Protein AF-A0A8S3J1X6-F1 (afdb_monomer)

Secondary structure (DSSP, 8-state):
--GGG--SHHHHHHHHHHHHHHHTGGG--SHHHHHHHHHHHHHHHHHHH-----TTHHHHS---EES-SSTT--TTT---EE---HHHHHHHHHHHHHHHHHHHT--------HHHHHHHHHHHHHHTSTT--------TTS-HHHHHHHHHHHHT-EEE-----TT--HHHHHHHHHHHHHHHTTT---EEE---GGG-SSTHHHHHHHHHHHTSS-TTTT-SHHHHHHHHHHT-

Nearest PDB structures (foldseek):
  8j07-assembly1_g5  TM=8.665E-01  e=2.132E-18  Homo sapiens
  8glv-assembly1_Fm  TM=8.819E-01  e=1.239E-16  Chlamydomonas reinhardtii
  8glv-assembly1_Co  TM=8.804E-01  e=6.474E-15  Chlamydomonas reinhardtii
  7mgm-assembly1_A  TM=9.007E-01  e=3.004E-10  Saccharomyces cerevisiae
  7mi1-assembly1_A  TM=9.055E-01  e=2.058E-09  Saccharomyces cerevisiae

pLDDT: mean 93.1, std 4.1, range [76.88, 97.81]

Foldseek 3Di:
DDVVQQVDDVQVLLVVVLVVCLVPVVPDDDVVVNLVVLVVSQVCCCPPVVDHDDSCCCVVQPWFWAQLLDPPDDPVPGDTHTDRDPVSLQVSLVVLVVVLCVVVVHDDDDHDDPVLSRVLRSLLVQLPDDLRDDDDDDDPPPCVVVSNSSSCSSNQAAEQEDDDDVPDDPVNLLVSVLVVLCCVALVVGSYDYDYDPVNCPDPVSVVQVVCCSPVVDRPCSQVDPVSVVVRVVSRD

Organism: NCBI:txid392030

InterPro domains:
  IPR024317 Dynein heavy chain, AAA module D4 [PF12780] (110-232)
  IPR026983 Dynein heavy chain [PTHR22878] (2-233)
  IPR027417 P-loop containing nucleoside triphosphate hydrolase [G3DSA:3.40.50.300] (129-235)
  IPR027417 P-loop containing nucleoside triphosphate hydrolase [SSF52540] (101-227)

Sequence (236 aa):
VKPESVSDRDALVRVFFHESMRVFHDRLINDDDKQYYHTMLSELATRLFAIQIEPTTFIQKPIIFGDFMKVGAPKNERLYEEITDMTKIRNILQDYQEDYNLTNNKNTRLVFFMDAIEHIARIARIIRQDRGNALLVGVGGTGKQSLTRLASHMCGYKCFQIELSRGYNYDSFHEDLKKLYEQAGPNNQNTVFLFTDNQIVVEEFLEDVNNILNSGEVPNLFDKQDEYEKMIIGCR

Solvent-accessible surface area (backbone atoms only — not comparable to full-atom values): 14118 Å² total; per-residue (Å²): 124,54,68,88,56,39,89,46,71,64,50,47,50,50,51,50,53,40,55,50,36,67,70,52,51,73,74,51,89,49,69,67,60,43,51,49,50,34,44,53,51,23,54,47,33,34,75,77,66,73,38,90,52,62,45,65,47,59,71,80,55,60,76,43,55,46,42,68,88,56,79,91,56,55,80,89,74,43,55,54,29,78,61,82,57,71,67,59,53,43,52,52,53,48,51,51,46,52,53,50,20,66,75,66,79,46,87,78,82,84,75,75,48,71,68,53,49,52,50,32,34,52,49,38,56,36,64,70,38,87,91,46,77,82,86,90,82,76,68,87,89,75,42,66,71,60,44,49,50,49,24,30,50,70,73,69,25,48,70,44,61,86,79,89,55,97,84,64,47,71,68,55,50,50,56,52,48,50,52,51,49,44,41,44,45,47,64,63,36,58,65,41,83,57,81,56,77,94,70,62,84,53,73,66,60,55,53,42,52,49,29,40,72,74,76,65,48,52,86,78,71,58,74,49,68,69,56,40,51,50,50,54,62,47,60,108

Radius of gyration: 20.34 Å; Cα contacts (8 Å, |Δi|>4): 212; chains: 1; bounding box: 50×38×52 Å

Structure (mmCIF, N/CA/C/O backbone):
data_AF-A0A8S3J1X6-F1
#
_entry.id   AF-A0A8S3J1X6-F1
#
loop_
_atom_site.group_PDB
_atom_site.id
_atom_site.type_symbol
_atom_site.label_atom_id
_atom_site.label_alt_id
_atom_site.label_comp_id
_atom_site.label_asym_id
_atom_site.label_entity_id
_atom_site.label_seq_id
_atom_site.pdbx_PDB_ins_code
_atom_site.Cartn_x
_atom_site.Cartn_y
_atom_site.Cartn_z
_atom_site.occupancy
_atom_site.B_iso_or_equiv
_atom_site.auth_seq_id
_atom_site.auth_comp_id
_atom_site.auth_asym_id
_atom_site.auth_atom_id
_atom_site.pdbx_PDB_model_num
ATOM 1 N N . VAL A 1 1 ? 5.954 -14.153 -6.476 1.00 79.69 1 VAL A N 1
ATOM 2 C CA . VAL A 1 1 ? 5.728 -14.132 -7.942 1.00 79.69 1 VAL A CA 1
ATOM 3 C C . VAL A 1 1 ? 5.557 -15.571 -8.398 1.00 79.69 1 VAL A C 1
ATOM 5 O O . VAL A 1 1 ? 6.312 -16.404 -7.910 1.00 79.69 1 VAL A O 1
ATOM 8 N N . LYS A 1 2 ? 4.543 -15.893 -9.211 1.00 82.81 2 LYS A N 1
ATOM 9 C CA . LYS A 1 2 ? 4.341 -17.271 -9.699 1.00 82.81 2 LYS A CA 1
ATOM 10 C C . LYS A 1 2 ? 5.212 -17.516 -10.944 1.00 82.81 2 LYS A C 1
ATOM 12 O O . LYS A 1 2 ? 5.422 -16.557 -11.684 1.00 82.81 2 LYS A O 1
ATOM 17 N N . PRO A 1 3 ? 5.679 -18.754 -11.207 1.00 81.38 3 PRO A N 1
ATOM 18 C CA . PRO A 1 3 ? 6.464 -19.066 -12.408 1.00 81.38 3 PRO A CA 1
ATOM 19 C C . PRO A 1 3 ? 5.769 -18.658 -13.713 1.00 81.38 3 PRO A C 1
ATOM 21 O O . PRO A 1 3 ? 6.409 -18.152 -14.619 1.00 81.38 3 PRO A O 1
ATOM 24 N N . GLU A 1 4 ? 4.442 -18.788 -13.773 1.00 83.00 4 GLU A N 1
ATOM 25 C CA . GLU A 1 4 ? 3.617 -18.378 -14.922 1.00 83.00 4 GLU A CA 1
ATOM 26 C C . GLU A 1 4 ? 3.718 -16.879 -15.253 1.00 83.00 4 GLU A C 1
ATOM 28 O O . GLU A 1 4 ? 3.494 -16.485 -16.392 1.00 83.00 4 GLU A O 1
ATOM 33 N N . SER A 1 5 ? 4.062 -16.039 -14.271 1.00 82.25 5 SER A N 1
ATOM 34 C CA . SER A 1 5 ? 4.237 -14.589 -14.443 1.00 82.25 5 SER A CA 1
ATOM 35 C C . SER A 1 5 ? 5.664 -14.204 -14.852 1.00 82.25 5 SER A C 1
ATOM 37 O O . SER A 1 5 ? 5.950 -13.022 -15.023 1.00 82.25 5 SER A O 1
ATOM 39 N N . VAL A 1 6 ? 6.574 -15.178 -14.963 1.00 88.06 6 VAL A N 1
ATOM 40 C CA . VAL A 1 6 ? 7.990 -14.980 -15.288 1.00 88.06 6 VAL A CA 1
ATOM 41 C C . VAL A 1 6 ? 8.389 -15.999 -16.351 1.00 88.06 6 VAL A C 1
ATOM 43 O O . VAL A 1 6 ? 8.919 -17.067 -16.054 1.00 88.06 6 VAL A O 1
ATOM 46 N N . SER A 1 7 ? 8.089 -15.669 -17.606 1.00 85.81 7 SER A N 1
ATOM 47 C CA . SER A 1 7 ? 8.264 -16.560 -18.759 1.00 85.81 7 SER A CA 1
ATOM 48 C C . SER A 1 7 ? 9.719 -16.806 -19.148 1.00 85.81 7 SER A C 1
ATOM 50 O O . SER A 1 7 ? 10.026 -17.820 -19.773 1.00 85.81 7 SER A O 1
ATOM 52 N N . ASP A 1 8 ? 10.613 -15.879 -18.813 1.00 90.31 8 ASP A N 1
ATOM 53 C CA . ASP A 1 8 ? 11.989 -15.875 -19.292 1.00 90.31 8 ASP A CA 1
ATOM 54 C C . ASP A 1 8 ? 12.945 -15.149 -18.330 1.00 90.31 8 ASP A C 1
ATOM 56 O O . ASP A 1 8 ? 12.567 -14.605 -17.285 1.00 90.31 8 ASP A O 1
ATOM 60 N N . ARG A 1 9 ? 14.231 -15.185 -18.692 1.00 91.44 9 ARG A N 1
ATOM 61 C CA . ARG A 1 9 ? 15.327 -14.567 -17.941 1.00 91.44 9 ARG A CA 1
ATOM 62 C C . ARG A 1 9 ? 15.128 -13.063 -17.767 1.00 91.44 9 ARG A C 1
ATOM 64 O O . ARG A 1 9 ? 15.412 -12.550 -16.687 1.00 91.44 9 ARG A O 1
ATOM 71 N N . ASP A 1 10 ? 14.660 -12.372 -18.797 1.00 90.38 10 ASP A N 1
ATOM 72 C CA . ASP A 1 10 ? 14.547 -10.917 -18.774 1.00 90.38 10 ASP A CA 1
ATOM 73 C C . ASP A 1 10 ? 13.395 -10.502 -17.858 1.00 90.38 10 ASP A C 1
ATOM 75 O O . ASP A 1 10 ? 13.574 -9.625 -17.013 1.00 90.38 10 ASP A O 1
ATOM 79 N N . ALA A 1 11 ? 12.261 -11.205 -17.912 1.00 91.19 11 ALA A N 1
ATOM 80 C CA . ALA A 1 11 ? 11.157 -11.035 -16.973 1.00 91.19 11 ALA A CA 1
ATOM 81 C C . ALA A 1 11 ? 11.612 -11.235 -15.515 1.00 91.19 11 ALA A C 1
ATOM 83 O O . ALA A 1 11 ? 11.264 -10.437 -14.641 1.00 91.19 11 ALA A O 1
ATOM 84 N N . LEU A 1 12 ? 12.448 -12.246 -15.244 1.00 92.38 12 LEU A N 1
ATOM 85 C CA . LEU A 1 12 ? 12.973 -12.491 -13.896 1.00 92.38 12 LEU A CA 1
ATOM 86 C C . LEU A 1 12 ? 13.856 -11.333 -13.415 1.00 92.38 12 LEU A C 1
ATOM 88 O O . LEU A 1 12 ? 13.742 -10.888 -12.271 1.00 92.38 12 LEU A O 1
ATOM 92 N N . VAL A 1 13 ? 14.718 -10.822 -14.294 1.00 93.50 13 VAL A N 1
ATOM 93 C CA . VAL A 1 13 ? 15.579 -9.674 -13.994 1.00 93.50 13 VAL A CA 1
ATOM 94 C C . VAL A 1 13 ? 14.747 -8.408 -13.759 1.00 93.50 13 VAL A C 1
ATOM 96 O O . VAL A 1 13 ? 15.039 -7.647 -12.837 1.00 93.50 13 VAL A O 1
ATOM 99 N N . ARG A 1 14 ? 13.669 -8.196 -14.521 1.00 94.12 14 ARG A N 1
ATOM 100 C CA . ARG A 1 14 ? 12.761 -7.052 -14.331 1.00 94.12 14 ARG A CA 1
ATOM 101 C C . ARG A 1 14 ? 12.025 -7.106 -12.996 1.00 94.12 14 ARG A C 1
ATOM 103 O O . ARG A 1 14 ? 11.947 -6.079 -12.321 1.00 94.12 14 ARG A O 1
ATOM 110 N N . VAL A 1 15 ? 11.568 -8.287 -12.572 1.00 95.12 15 VAL A N 1
ATOM 111 C CA . VAL A 1 15 ? 11.031 -8.499 -11.215 1.00 95.12 15 VAL A CA 1
ATOM 112 C C . VAL A 1 15 ? 12.084 -8.135 -10.169 1.00 95.12 15 VAL A C 1
ATOM 114 O O . VAL A 1 15 ? 11.788 -7.392 -9.236 1.00 95.12 15 VAL A O 1
ATOM 117 N N . PHE A 1 16 ? 13.318 -8.619 -10.330 1.00 94.94 16 PHE A N 1
ATOM 118 C CA . PHE A 1 16 ? 14.409 -8.322 -9.403 1.00 94.94 16 PHE A CA 1
ATOM 119 C C . PHE A 1 16 ? 14.677 -6.813 -9.292 1.00 94.94 16 PHE A C 1
ATOM 121 O O . PHE A 1 16 ? 14.755 -6.288 -8.182 1.00 94.94 16 PHE A O 1
ATOM 128 N N . PHE A 1 17 ? 14.752 -6.094 -10.415 1.00 96.00 17 PHE A N 1
ATOM 129 C CA . PHE A 1 17 ? 14.914 -4.638 -10.413 1.00 96.00 17 PHE A CA 1
ATOM 130 C C . PHE A 1 17 ? 13.747 -3.930 -9.735 1.00 96.00 17 PHE A C 1
ATOM 132 O O . PHE A 1 17 ? 13.974 -3.066 -8.887 1.00 96.00 17 PHE A O 1
ATOM 139 N N . HIS A 1 18 ? 12.510 -4.314 -10.064 1.00 96.06 18 HIS A N 1
ATOM 140 C CA . HIS A 1 18 ? 11.323 -3.752 -9.433 1.00 96.06 18 HIS A CA 1
ATOM 141 C C . HIS A 1 18 ? 11.372 -3.918 -7.912 1.00 96.06 18 HIS A C 1
ATOM 143 O O . HIS A 1 18 ? 11.302 -2.927 -7.186 1.00 96.06 18 HIS A O 1
ATOM 149 N N . GLU A 1 19 ? 11.543 -5.148 -7.425 1.00 95.50 19 GLU A N 1
ATOM 150 C CA . GLU A 1 19 ? 11.550 -5.449 -5.992 1.00 95.50 19 GLU A CA 1
ATOM 151 C C . GLU A 1 19 ? 12.723 -4.774 -5.267 1.00 95.50 19 GLU A C 1
ATOM 153 O O . GLU A 1 19 ? 12.535 -4.241 -4.174 1.00 95.50 19 GLU A O 1
ATOM 158 N N . SER A 1 20 ? 13.903 -4.700 -5.892 1.00 96.38 20 SER A N 1
ATOM 159 C CA . SER A 1 20 ? 15.056 -3.977 -5.343 1.00 96.38 20 SER A CA 1
ATOM 160 C C . SER A 1 20 ? 14.753 -2.483 -5.156 1.00 96.38 20 SER A C 1
ATOM 162 O O . SER A 1 20 ? 15.014 -1.922 -4.087 1.00 96.38 20 SER A O 1
ATOM 164 N N . MET A 1 21 ? 14.105 -1.842 -6.138 1.00 96.00 21 MET A N 1
ATOM 165 C CA . MET A 1 21 ? 13.680 -0.442 -6.022 1.00 96.00 21 MET A CA 1
ATOM 166 C C . MET A 1 21 ? 12.653 -0.240 -4.901 1.00 96.00 21 MET A C 1
ATOM 168 O O . MET A 1 21 ? 12.749 0.726 -4.145 1.00 96.00 21 MET A O 1
ATOM 172 N N . ARG A 1 22 ? 11.694 -1.160 -4.738 1.00 95.31 22 ARG A N 1
ATOM 173 C CA . ARG A 1 22 ? 10.704 -1.072 -3.650 1.00 95.31 22 ARG A CA 1
ATOM 174 C C . ARG A 1 22 ? 11.336 -1.182 -2.258 1.00 95.31 22 ARG A C 1
ATOM 176 O O . ARG A 1 22 ? 10.783 -0.657 -1.297 1.00 95.31 22 ARG A O 1
ATOM 183 N N . VAL A 1 23 ? 12.465 -1.881 -2.131 1.00 94.38 23 VAL A N 1
ATOM 184 C CA . VAL A 1 23 ? 13.172 -2.053 -0.851 1.00 94.38 23 VAL A CA 1
ATOM 185 C C . VAL A 1 23 ? 14.085 -0.867 -0.545 1.00 94.38 23 VAL A C 1
ATOM 187 O O . VAL A 1 23 ? 14.083 -0.374 0.583 1.00 94.38 23 VAL A O 1
ATOM 190 N N . PHE A 1 24 ? 14.857 -0.411 -1.532 1.00 95.88 24 PHE A N 1
ATOM 191 C CA . PHE A 1 24 ? 15.922 0.570 -1.319 1.00 95.88 24 PHE A CA 1
ATOM 192 C C . PHE A 1 24 ? 15.589 1.944 -1.896 1.00 95.88 24 PHE A C 1
ATOM 194 O O . PHE A 1 24 ? 15.619 2.933 -1.168 1.00 95.88 24 PHE A O 1
ATOM 201 N N . HIS A 1 25 ? 15.243 2.006 -3.182 1.00 95.69 25 HIS A N 1
ATOM 202 C CA . HIS A 1 25 ? 15.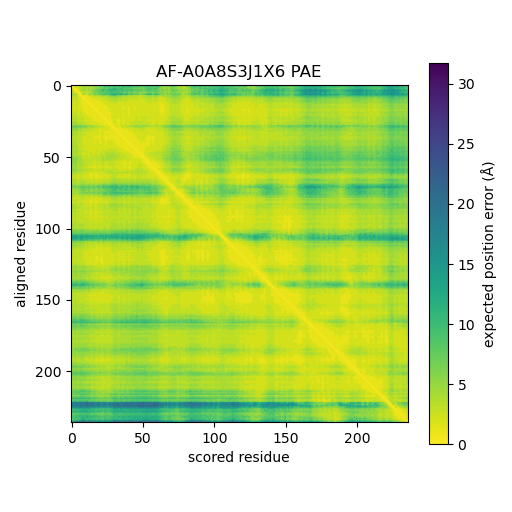052 3.271 -3.894 1.00 95.69 25 HIS A CA 1
ATOM 203 C C . HIS A 1 25 ? 13.905 4.110 -3.311 1.00 95.69 25 HIS A C 1
ATOM 205 O O . HIS A 1 25 ? 14.032 5.323 -3.178 1.00 95.69 25 HIS A O 1
ATOM 211 N N . ASP A 1 26 ? 12.803 3.479 -2.901 1.00 93.75 26 ASP A N 1
ATOM 212 C CA . ASP A 1 26 ? 11.653 4.186 -2.314 1.00 93.75 26 ASP A CA 1
ATOM 213 C C . ASP A 1 26 ? 11.961 4.909 -0.992 1.00 93.75 26 ASP A C 1
ATOM 215 O O . ASP A 1 26 ? 11.184 5.767 -0.578 1.00 93.75 26 ASP A O 1
ATOM 219 N N . ARG A 1 27 ? 13.081 4.587 -0.331 1.00 93.50 27 ARG A N 1
ATOM 220 C CA . ARG A 1 27 ? 13.517 5.222 0.924 1.00 93.50 27 ARG A CA 1
ATOM 221 C C . ARG A 1 27 ? 14.426 6.434 0.699 1.00 93.50 27 ARG A C 1
ATOM 223 O O . ARG A 1 27 ? 14.772 7.114 1.662 1.00 93.50 27 ARG A O 1
ATOM 230 N N . LEU A 1 28 ? 14.828 6.691 -0.545 1.00 94.88 28 LEU A N 1
ATOM 231 C CA . LEU A 1 28 ? 15.715 7.793 -0.906 1.00 94.88 28 LEU A CA 1
ATOM 232 C C . LEU A 1 28 ? 14.920 9.095 -1.031 1.00 94.88 28 LEU A C 1
ATOM 234 O O . LEU A 1 28 ? 13.873 9.146 -1.683 1.00 94.88 28 LEU A O 1
ATOM 238 N N . ILE A 1 29 ? 15.427 10.157 -0.406 1.00 92.75 29 ILE A N 1
ATOM 239 C CA . ILE A 1 29 ? 14.691 11.419 -0.236 1.00 92.75 29 ILE A CA 1
ATOM 240 C C . ILE A 1 29 ? 15.031 12.480 -1.285 1.00 92.75 29 ILE A C 1
ATOM 242 O O . ILE A 1 29 ? 14.193 13.332 -1.566 1.00 92.75 29 ILE A O 1
ATOM 246 N N . ASN A 1 30 ? 16.232 12.432 -1.864 1.00 93.88 30 ASN A N 1
ATOM 247 C CA . ASN A 1 30 ? 16.709 13.403 -2.846 1.00 93.88 30 ASN A CA 1
ATOM 248 C C . ASN A 1 30 ? 16.964 12.727 -4.203 1.00 93.88 30 ASN A C 1
ATOM 250 O O . ASN A 1 30 ? 17.063 11.501 -4.297 1.00 93.88 30 ASN A O 1
ATOM 254 N N . ASP A 1 31 ? 17.019 13.536 -5.257 1.00 93.75 31 ASP A N 1
ATOM 255 C CA . ASP A 1 31 ? 17.134 13.036 -6.627 1.00 93.75 31 ASP A CA 1
ATOM 256 C C . ASP A 1 31 ? 18.556 12.573 -6.972 1.00 93.75 31 ASP A C 1
ATOM 258 O O . ASP A 1 31 ? 18.708 11.655 -7.778 1.00 93.75 31 ASP A O 1
ATOM 262 N N . ASP A 1 32 ? 19.579 13.119 -6.309 1.00 96.62 32 ASP A N 1
ATOM 263 C CA . ASP A 1 32 ? 20.977 12.709 -6.487 1.00 96.62 32 ASP A CA 1
ATOM 264 C C . ASP A 1 32 ? 21.185 11.249 -6.050 1.00 96.62 32 ASP A C 1
ATOM 266 O O . ASP A 1 32 ? 21.714 10.436 -6.810 1.00 96.62 32 ASP A O 1
ATOM 270 N N . ASP A 1 33 ? 20.685 10.877 -4.869 1.00 97.19 33 ASP A N 1
ATOM 271 C CA . ASP A 1 33 ? 20.752 9.514 -4.338 1.00 97.19 33 ASP A CA 1
ATOM 272 C C . ASP A 1 33 ? 19.940 8.540 -5.201 1.00 97.19 33 ASP A C 1
ATOM 274 O O . ASP A 1 33 ? 20.376 7.416 -5.468 1.00 97.19 33 ASP A O 1
ATOM 278 N N . LYS A 1 34 ? 18.759 8.960 -5.676 1.00 95.94 34 LYS A N 1
ATOM 279 C CA . LYS A 1 34 ? 17.935 8.155 -6.593 1.00 95.94 34 LYS A CA 1
ATOM 280 C C . LYS A 1 34 ? 18.652 7.905 -7.916 1.00 95.94 34 LYS A C 1
ATOM 282 O O . LYS A 1 34 ? 18.671 6.776 -8.410 1.00 95.94 34 LYS A O 1
ATOM 287 N N . GLN A 1 35 ? 19.289 8.933 -8.472 1.00 96.25 35 GLN A N 1
ATOM 288 C CA . GLN A 1 35 ? 20.063 8.819 -9.702 1.00 96.25 35 GLN A CA 1
ATOM 289 C C . GLN A 1 35 ? 21.302 7.935 -9.510 1.00 96.25 35 GLN A C 1
ATOM 291 O O . GLN A 1 35 ? 21.616 7.101 -10.369 1.00 96.25 35 GLN A O 1
ATOM 296 N N . TYR A 1 36 ? 21.981 8.064 -8.370 1.00 97.00 36 TYR A N 1
ATOM 297 C CA . TYR A 1 36 ? 23.080 7.183 -7.988 1.00 97.00 36 TYR A CA 1
ATOM 298 C C . TYR A 1 36 ? 22.621 5.721 -7.907 1.00 97.00 36 TYR A C 1
ATOM 300 O O . TYR A 1 36 ? 23.255 4.835 -8.482 1.00 97.00 36 TYR A O 1
ATOM 308 N N . TYR A 1 37 ? 21.463 5.463 -7.294 1.00 97.62 37 TYR A N 1
ATOM 309 C CA . TYR A 1 37 ? 20.880 4.127 -7.232 1.00 97.62 37 TYR A CA 1
ATOM 310 C C . TYR A 1 37 ? 20.583 3.545 -8.623 1.00 97.62 37 TYR A C 1
ATOM 312 O O . TYR A 1 37 ? 20.937 2.396 -8.893 1.00 97.62 37 TYR A O 1
ATOM 320 N N . HIS A 1 38 ? 19.989 4.321 -9.536 1.00 96.81 38 HIS A N 1
ATOM 321 C CA . HIS A 1 38 ? 19.761 3.873 -10.916 1.00 96.81 38 HIS A CA 1
ATOM 322 C C . HIS A 1 38 ? 21.064 3.550 -11.657 1.00 96.81 38 HIS A C 1
ATOM 324 O O . HIS A 1 38 ? 21.108 2.612 -12.458 1.00 96.81 38 HIS A O 1
ATOM 330 N N . THR A 1 39 ? 22.134 4.293 -11.370 1.00 97.25 39 THR A N 1
ATOM 331 C CA . THR A 1 39 ? 23.467 4.040 -11.930 1.00 97.25 39 THR A CA 1
ATOM 332 C C . THR A 1 39 ? 24.012 2.704 -11.434 1.00 97.25 39 THR A C 1
ATOM 334 O O . THR A 1 39 ? 24.325 1.835 -12.247 1.00 97.25 39 THR A O 1
ATOM 337 N N . MET A 1 40 ? 23.993 2.473 -10.118 1.00 97.00 40 MET A N 1
ATOM 338 C CA . MET A 1 40 ? 24.392 1.188 -9.534 1.00 97.00 40 MET A CA 1
ATOM 339 C C . MET A 1 40 ? 23.572 0.012 -10.081 1.00 97.00 40 MET A C 1
ATOM 341 O O . MET A 1 40 ? 24.119 -1.054 -10.368 1.00 97.00 40 MET A O 1
ATOM 345 N N . LEU A 1 41 ? 22.256 0.188 -10.236 1.00 96.25 41 LEU A N 1
ATOM 346 C CA . LEU A 1 41 ? 21.377 -0.858 -10.756 1.00 96.25 41 LEU A CA 1
ATOM 347 C C . LEU A 1 41 ? 21.707 -1.200 -12.216 1.00 96.25 41 LEU A C 1
ATOM 349 O O . LEU A 1 41 ? 21.718 -2.376 -12.577 1.00 96.25 41 LEU A O 1
ATOM 353 N N . SER A 1 42 ? 22.039 -0.192 -13.027 1.00 96.06 42 SER A N 1
ATOM 354 C CA . SER A 1 42 ? 22.476 -0.354 -14.422 1.00 96.06 42 SER A CA 1
ATOM 355 C C . SER A 1 42 ? 23.817 -1.089 -14.525 1.00 96.06 42 SER A C 1
ATOM 357 O O . SER A 1 42 ? 23.975 -2.009 -15.327 1.00 96.06 42 SER A O 1
ATOM 359 N N . GLU A 1 43 ? 24.784 -0.744 -13.673 1.00 96.44 43 GLU A N 1
ATOM 360 C CA . GLU A 1 43 ? 26.078 -1.436 -13.606 1.00 96.44 43 GLU A CA 1
ATOM 361 C C . GLU A 1 43 ? 25.920 -2.901 -13.177 1.00 96.44 43 GLU A C 1
ATOM 363 O O . GLU A 1 43 ? 26.551 -3.804 -13.738 1.00 96.44 43 GLU A O 1
ATOM 368 N N . LEU A 1 44 ? 25.041 -3.161 -12.205 1.00 95.69 44 LEU A N 1
ATOM 369 C CA . LEU A 1 44 ? 24.702 -4.510 -11.761 1.00 95.69 44 LEU A CA 1
ATOM 370 C C . LEU A 1 44 ? 24.016 -5.308 -12.876 1.00 95.69 44 LEU A C 1
ATOM 372 O O . LEU A 1 44 ? 24.367 -6.475 -13.074 1.00 95.69 44 LEU A O 1
ATOM 376 N N . ALA A 1 45 ? 23.102 -4.683 -13.626 1.00 94.81 45 ALA A N 1
ATOM 377 C CA . ALA A 1 45 ? 22.444 -5.279 -14.787 1.00 94.81 45 ALA A CA 1
ATOM 378 C C . ALA A 1 45 ? 23.462 -5.784 -15.816 1.00 94.81 45 ALA A C 1
ATOM 380 O O . ALA A 1 45 ? 23.424 -6.947 -16.230 1.00 94.81 45 ALA A O 1
ATOM 381 N N . THR A 1 46 ? 24.435 -4.936 -16.145 1.00 95.50 46 THR A N 1
ATOM 382 C CA . THR A 1 46 ? 25.520 -5.267 -17.067 1.00 95.50 46 THR A CA 1
ATOM 383 C C . THR A 1 46 ? 26.392 -6.394 -16.523 1.00 95.50 46 THR A C 1
ATOM 385 O O . THR A 1 46 ? 26.639 -7.380 -17.215 1.00 95.50 46 THR A O 1
ATOM 388 N N . ARG A 1 47 ? 26.842 -6.284 -15.270 1.00 96.44 47 ARG A N 1
ATOM 389 C CA . ARG A 1 47 ? 27.823 -7.208 -14.684 1.00 96.44 47 ARG A CA 1
ATOM 390 C C . ARG A 1 47 ? 27.268 -8.608 -14.426 1.00 96.44 47 ARG A C 1
ATOM 392 O O . ARG A 1 47 ? 27.977 -9.582 -14.652 1.00 96.44 47 ARG A O 1
ATOM 399 N N . LEU A 1 48 ? 26.045 -8.716 -13.906 1.00 94.94 48 LEU A N 1
ATOM 400 C CA . LEU A 1 48 ? 25.468 -10.001 -13.486 1.00 94.94 48 LEU A CA 1
ATOM 401 C C . LEU A 1 48 ? 24.559 -10.619 -14.546 1.00 94.94 48 LEU A C 1
ATOM 403 O O . LEU A 1 48 ? 24.457 -11.843 -14.632 1.00 94.94 48 LEU A O 1
ATOM 407 N N . PHE A 1 49 ? 23.901 -9.788 -15.354 1.00 94.44 49 PHE A N 1
ATOM 408 C CA . PHE A 1 49 ? 22.903 -10.251 -16.313 1.00 94.44 49 PHE A CA 1
ATOM 409 C C . PHE A 1 49 ? 23.298 -9.994 -17.771 1.00 94.44 49 PHE A C 1
ATOM 411 O O . PHE A 1 49 ? 22.602 -10.468 -18.666 1.00 94.44 49 PHE A O 1
ATOM 418 N N . ALA A 1 50 ? 24.438 -9.348 -18.043 1.00 95.12 50 ALA A N 1
ATOM 419 C CA . ALA A 1 50 ? 24.850 -8.971 -19.399 1.00 95.12 50 ALA A CA 1
ATOM 420 C C . ALA A 1 50 ? 23.767 -8.157 -20.138 1.00 95.12 50 ALA A C 1
ATOM 422 O O . ALA A 1 50 ? 23.620 -8.256 -21.354 1.00 95.12 50 ALA A O 1
ATOM 423 N N . ILE A 1 51 ? 22.995 -7.367 -19.384 1.00 93.62 51 ILE A N 1
ATOM 424 C CA . ILE A 1 51 ? 21.925 -6.507 -19.890 1.00 93.62 51 ILE A CA 1
ATOM 425 C C . ILE A 1 51 ? 22.407 -5.061 -19.811 1.00 93.62 51 ILE A C 1
ATOM 427 O O . ILE A 1 51 ? 22.706 -4.568 -18.727 1.00 93.62 51 ILE A O 1
ATOM 431 N N . GLN A 1 52 ? 22.453 -4.385 -20.957 1.00 93.44 52 GLN A N 1
ATOM 432 C CA . GLN A 1 52 ? 22.780 -2.963 -21.040 1.00 93.44 52 GLN A CA 1
ATOM 433 C C . GLN A 1 52 ? 21.498 -2.145 -20.889 1.00 93.44 52 GLN A C 1
ATOM 435 O O . GLN A 1 52 ? 20.618 -2.202 -21.748 1.00 93.44 52 GLN A O 1
ATOM 440 N N . ILE A 1 53 ? 21.386 -1.398 -19.795 1.00 92.56 53 ILE A N 1
ATOM 441 C CA . ILE A 1 53 ? 20.284 -0.466 -19.541 1.00 92.56 53 ILE A CA 1
ATOM 442 C C . ILE A 1 53 ? 20.896 0.866 -19.131 1.00 92.56 53 ILE A C 1
ATOM 444 O O . ILE A 1 53 ? 21.771 0.907 -18.271 1.00 92.56 53 ILE A O 1
ATOM 448 N N . GLU A 1 54 ? 20.432 1.957 -19.735 1.00 95.19 54 GLU A N 1
ATOM 449 C CA . GLU A 1 54 ? 20.813 3.296 -19.292 1.00 95.19 54 GLU A CA 1
ATOM 450 C C . GLU A 1 54 ? 20.050 3.672 -18.011 1.00 95.19 54 GLU A C 1
ATOM 452 O O . GLU A 1 54 ? 18.838 3.433 -17.958 1.00 95.19 54 GLU A O 1
ATOM 457 N N . PRO A 1 55 ? 20.684 4.338 -17.024 1.00 94.06 55 PRO A N 1
ATOM 458 C CA . PRO A 1 55 ? 20.028 4.726 -15.769 1.00 94.06 55 PRO A CA 1
ATOM 459 C C . PRO A 1 55 ? 18.741 5.542 -15.962 1.00 94.06 55 PRO A C 1
ATOM 461 O O . PRO A 1 55 ? 17.770 5.385 -15.226 1.00 94.06 55 PRO A O 1
ATOM 464 N N . THR A 1 56 ? 18.700 6.382 -16.997 1.00 94.25 56 THR A N 1
ATOM 465 C CA . THR A 1 56 ? 17.541 7.203 -17.388 1.00 94.25 56 THR A CA 1
ATOM 466 C C . THR A 1 56 ? 16.319 6.371 -17.783 1.00 94.25 56 THR A C 1
ATOM 468 O O . THR A 1 56 ? 15.186 6.840 -17.654 1.00 94.25 56 THR A O 1
ATOM 471 N N . THR A 1 57 ? 16.517 5.120 -18.211 1.00 93.12 57 THR A N 1
ATOM 472 C CA . THR A 1 57 ? 15.439 4.200 -18.602 1.00 93.12 57 THR A CA 1
ATOM 473 C C . THR A 1 57 ? 14.491 3.929 -17.439 1.00 93.12 57 THR A C 1
ATOM 475 O O . THR A 1 57 ? 13.283 3.865 -17.657 1.00 93.12 57 THR A O 1
ATOM 478 N N . PHE A 1 58 ? 15.005 3.826 -16.208 1.00 92.31 58 PHE A N 1
ATOM 479 C CA . PHE A 1 58 ? 14.184 3.580 -15.016 1.00 92.31 58 PHE A CA 1
ATOM 480 C C . PHE A 1 58 ? 13.214 4.729 -14.710 1.00 92.31 58 PHE A C 1
ATOM 482 O O . PHE A 1 58 ? 12.165 4.494 -14.118 1.00 92.31 58 PHE A O 1
ATOM 489 N N . ILE A 1 59 ? 13.534 5.946 -15.163 1.00 90.19 59 ILE A N 1
ATOM 490 C CA . ILE A 1 59 ? 12.699 7.143 -15.001 1.00 90.19 59 ILE A CA 1
ATOM 491 C C . ILE A 1 59 ? 11.708 7.264 -16.165 1.00 90.19 59 ILE A C 1
ATOM 493 O O . ILE A 1 59 ? 10.524 7.512 -15.966 1.00 90.19 59 ILE A O 1
ATOM 497 N N . GLN A 1 60 ? 12.183 7.083 -17.399 1.00 90.62 60 GLN A N 1
ATOM 498 C CA . GLN A 1 60 ? 11.357 7.254 -18.601 1.00 90.62 60 GLN A CA 1
ATOM 499 C C . GLN A 1 60 ? 10.344 6.120 -18.797 1.00 90.62 60 GLN A C 1
ATOM 501 O O . GLN A 1 60 ? 9.282 6.324 -19.386 1.00 90.62 60 GLN A O 1
ATOM 506 N N . LYS A 1 61 ? 10.693 4.911 -18.350 1.00 90.56 61 LYS A N 1
ATOM 507 C CA . LYS A 1 61 ? 9.895 3.690 -18.488 1.00 90.56 61 LYS A CA 1
ATOM 508 C C . LYS A 1 61 ? 9.865 2.964 -17.139 1.00 90.56 61 LYS A C 1
ATOM 510 O O . LYS A 1 61 ? 10.555 1.952 -16.982 1.00 90.56 61 LYS A O 1
ATOM 515 N N . PRO A 1 62 ? 9.101 3.487 -16.162 1.00 91.75 62 PRO A N 1
ATOM 516 C CA . PRO A 1 62 ? 9.046 2.908 -14.830 1.00 91.75 62 PRO A CA 1
ATOM 517 C C . PRO A 1 62 ? 8.590 1.450 -14.895 1.00 91.75 62 PRO A C 1
ATOM 519 O O . PRO A 1 62 ? 7.658 1.094 -15.619 1.00 91.75 62 PRO A O 1
ATOM 522 N N . ILE A 1 63 ? 9.266 0.596 -14.129 1.00 94.62 63 ILE A N 1
ATOM 523 C CA . ILE A 1 63 ? 8.926 -0.823 -14.024 1.00 94.62 63 ILE A CA 1
ATOM 524 C C . ILE A 1 63 ? 7.832 -0.965 -12.968 1.00 94.62 63 ILE A C 1
ATOM 526 O O . ILE A 1 63 ? 8.104 -0.874 -11.765 1.00 94.62 63 ILE A O 1
ATOM 530 N N . ILE A 1 64 ? 6.598 -1.191 -13.412 1.00 95.81 64 ILE A N 1
ATOM 531 C CA . ILE A 1 64 ? 5.420 -1.289 -12.549 1.00 95.81 64 ILE A CA 1
ATOM 532 C C . ILE A 1 64 ? 4.944 -2.737 -12.528 1.00 95.81 64 ILE A C 1
ATOM 534 O O . ILE A 1 64 ? 4.737 -3.341 -13.574 1.00 95.81 64 ILE A O 1
ATOM 538 N N . PHE A 1 65 ? 4.745 -3.277 -11.330 1.00 95.88 65 PHE A N 1
ATOM 539 C CA . PHE A 1 65 ? 4.135 -4.584 -11.124 1.00 95.88 65 PHE A CA 1
ATOM 540 C C . PHE A 1 65 ? 2.855 -4.442 -10.304 1.00 95.88 65 PHE A C 1
ATOM 542 O O . PHE A 1 65 ? 2.748 -3.581 -9.429 1.00 95.88 65 PHE A O 1
ATOM 549 N N . GLY A 1 66 ? 1.891 -5.316 -10.567 1.00 94.44 66 GLY A N 1
ATOM 550 C CA . GLY A 1 66 ? 0.637 -5.380 -9.826 1.00 94.44 66 GLY A CA 1
ATOM 551 C C . GLY A 1 66 ? -0.124 -6.662 -10.131 1.00 94.44 66 GLY A C 1
ATOM 552 O O . GLY A 1 66 ? 0.229 -7.405 -11.039 1.00 94.44 66 GLY A O 1
ATOM 553 N N . ASP A 1 67 ? -1.149 -6.952 -9.337 1.00 92.81 67 ASP A N 1
ATOM 554 C CA . ASP A 1 67 ? -2.010 -8.134 -9.498 1.00 92.81 67 ASP A CA 1
ATOM 555 C C . ASP A 1 67 ? -3.498 -7.795 -9.638 1.00 92.81 67 ASP A C 1
ATOM 557 O O . ASP A 1 67 ? -4.367 -8.665 -9.612 1.00 92.81 67 ASP A O 1
ATOM 561 N N . PHE A 1 68 ? -3.784 -6.511 -9.814 1.00 92.25 68 PHE A N 1
ATOM 562 C CA . PHE A 1 68 ? -5.120 -5.939 -9.920 1.00 92.25 68 PHE A CA 1
ATOM 563 C C . PHE A 1 68 ? -5.544 -5.703 -11.377 1.00 92.25 68 PHE A C 1
ATOM 565 O O . PHE A 1 68 ? -6.568 -5.087 -11.633 1.00 92.25 68 PHE A O 1
ATOM 572 N N . MET A 1 69 ? -4.780 -6.195 -12.359 1.00 92.50 69 MET A N 1
ATOM 573 C CA . MET A 1 69 ? -5.119 -6.022 -13.779 1.00 92.50 69 MET A CA 1
ATOM 574 C C . MET A 1 69 ? -6.322 -6.870 -14.224 1.00 92.50 69 MET A C 1
ATOM 576 O O . MET A 1 69 ? -6.921 -6.597 -15.264 1.00 92.50 69 MET A O 1
ATOM 580 N N . LYS A 1 70 ? -6.687 -7.901 -13.452 1.00 88.69 70 LYS A N 1
ATOM 581 C CA . LYS A 1 70 ? -7.886 -8.722 -13.668 1.00 88.69 70 LYS A CA 1
ATOM 582 C C . LYS A 1 70 ? -8.964 -8.330 -12.658 1.00 88.69 70 LYS A C 1
ATOM 584 O O . LYS A 1 70 ? -8.993 -8.843 -11.538 1.00 88.69 70 LYS A O 1
ATOM 589 N N . VAL A 1 71 ? -9.844 -7.414 -13.060 1.00 85.06 71 VAL A N 1
ATOM 590 C CA . VAL A 1 71 ? -10.958 -6.937 -12.226 1.00 85.06 71 VAL A CA 1
ATOM 591 C C . VAL A 1 71 ? -11.880 -8.107 -11.865 1.00 85.06 71 VAL A C 1
ATOM 593 O O . VAL A 1 71 ? -12.182 -8.952 -12.704 1.00 85.06 71 VAL A O 1
ATOM 596 N N . GLY A 1 72 ? -12.292 -8.186 -10.598 1.00 81.38 72 GLY A N 1
ATOM 597 C CA . GLY A 1 72 ? -13.192 -9.233 -10.098 1.00 81.38 72 GLY A CA 1
ATOM 598 C C . GLY A 1 72 ? -12.560 -10.617 -9.886 1.00 81.38 72 GLY A C 1
ATOM 599 O O . GLY A 1 72 ? -13.207 -11.477 -9.295 1.00 81.38 72 GLY A O 1
ATOM 600 N N . ALA A 1 73 ? -11.305 -10.843 -10.292 1.00 86.69 73 ALA A N 1
ATOM 601 C CA . ALA A 1 73 ? -10.638 -12.123 -10.056 1.00 86.69 73 ALA A CA 1
ATOM 602 C C . ALA A 1 73 ? -10.419 -12.370 -8.547 1.00 86.69 73 ALA A C 1
ATOM 604 O O . ALA A 1 73 ? -10.005 -11.442 -7.828 1.00 86.69 73 ALA A O 1
ATOM 605 N N . PRO A 1 74 ? -10.651 -13.600 -8.048 1.00 84.81 74 PRO A N 1
ATOM 606 C CA . PRO A 1 74 ? -10.403 -13.941 -6.652 1.00 84.81 74 PRO A CA 1
ATOM 607 C C . PRO A 1 74 ? -8.898 -13.897 -6.339 1.00 84.81 74 PRO A C 1
ATOM 609 O O . PRO A 1 74 ? -8.052 -14.086 -7.215 1.00 84.81 74 PRO A O 1
ATOM 612 N N . LYS A 1 75 ? -8.537 -13.628 -5.074 1.00 82.19 75 LYS A N 1
ATOM 613 C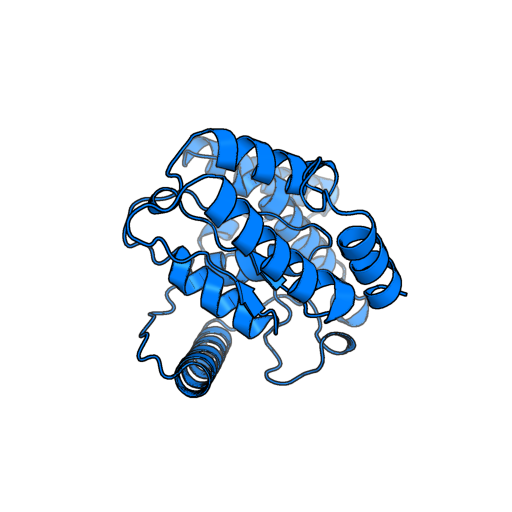 CA . LYS A 1 75 ? -7.146 -13.346 -4.645 1.00 82.19 75 LYS A CA 1
ATOM 614 C C . LYS A 1 75 ? -6.145 -14.435 -5.063 1.00 82.19 75 LYS A C 1
ATOM 616 O O . LYS A 1 75 ? -5.011 -14.122 -5.401 1.00 82.19 75 LYS A O 1
ATOM 621 N N . ASN A 1 76 ? -6.555 -15.701 -5.063 1.00 84.06 76 ASN A N 1
ATOM 622 C CA . ASN A 1 76 ? -5.731 -16.851 -5.455 1.00 84.06 76 ASN A CA 1
ATOM 623 C C . ASN A 1 76 ? -5.424 -16.924 -6.967 1.00 84.06 76 ASN A C 1
ATOM 625 O O . ASN A 1 76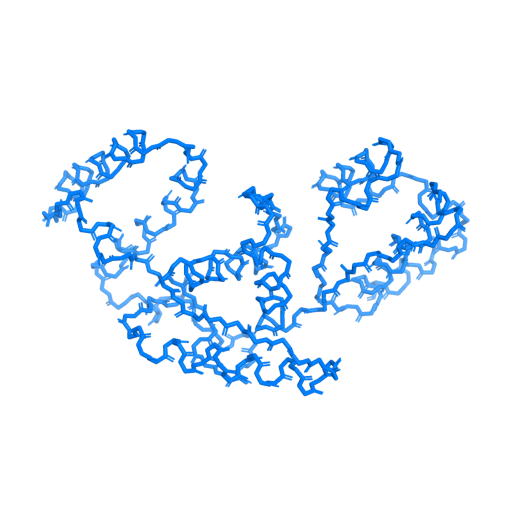 ? -4.392 -17.485 -7.353 1.00 84.06 76 ASN A O 1
ATOM 629 N N . GLU A 1 77 ? -6.288 -16.353 -7.808 1.00 87.38 77 GLU A N 1
ATOM 630 C CA . GLU A 1 77 ? -6.156 -16.308 -9.273 1.00 87.38 77 GLU A CA 1
ATOM 631 C C . GLU A 1 77 ? -5.462 -15.038 -9.779 1.00 87.38 77 GLU A C 1
ATOM 633 O O . GLU A 1 77 ? -5.013 -14.982 -10.927 1.00 87.38 77 GLU A O 1
ATOM 638 N N . ARG A 1 78 ? -5.337 -14.019 -8.923 1.00 88.81 78 ARG A N 1
ATOM 639 C CA . ARG A 1 78 ? -4.582 -12.804 -9.231 1.00 88.81 78 ARG A CA 1
ATOM 64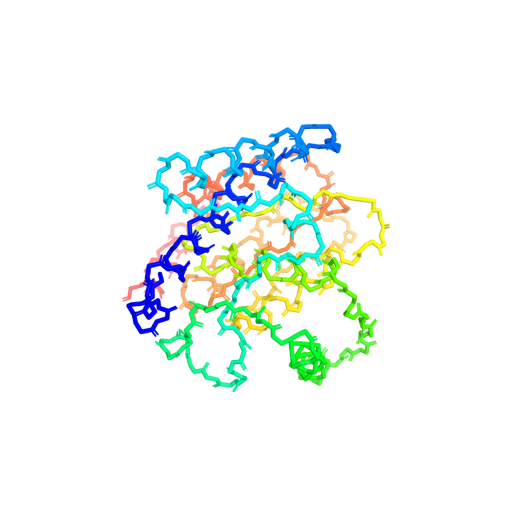0 C C . ARG A 1 78 ? -3.100 -13.130 -9.406 1.00 88.81 78 ARG A C 1
ATOM 642 O O . ARG A 1 78 ? -2.477 -13.803 -8.580 1.00 88.81 78 ARG A O 1
ATOM 649 N N . LEU A 1 79 ? -2.540 -12.657 -10.515 1.00 89.69 79 LEU A N 1
ATOM 650 C CA . LEU A 1 79 ? -1.143 -12.858 -10.879 1.00 89.69 79 LEU A CA 1
ATOM 651 C C . LEU A 1 79 ? -0.402 -11.547 -10.702 1.00 89.69 79 LEU A C 1
ATOM 653 O O . LEU A 1 79 ? -0.805 -10.535 -11.257 1.00 89.69 79 LEU A O 1
ATOM 657 N N . TYR A 1 80 ? 0.679 -11.573 -9.929 1.00 92.38 80 TYR A N 1
ATOM 658 C CA . TYR A 1 80 ? 1.571 -10.429 -9.830 1.00 92.38 80 TYR A CA 1
ATOM 659 C C . TYR A 1 80 ? 2.476 -10.383 -11.051 1.00 92.38 80 TYR A C 1
ATOM 661 O O . TYR A 1 80 ? 3.404 -11.187 -11.155 1.00 92.38 80 TYR A O 1
ATOM 669 N N . GLU A 1 81 ? 2.186 -9.455 -11.948 1.00 93.19 81 GLU A N 1
ATOM 670 C CA . GLU A 1 81 ? 2.795 -9.367 -13.268 1.00 93.19 81 GLU A CA 1
ATOM 671 C C . GLU A 1 81 ? 3.209 -7.935 -13.593 1.00 93.19 81 GLU A C 1
ATOM 673 O O . GLU A 1 81 ? 2.772 -6.971 -12.953 1.00 93.19 81 GLU A O 1
ATOM 678 N N . GLU A 1 82 ? 4.097 -7.809 -14.574 1.00 94.75 82 GLU A N 1
ATOM 679 C CA . GLU A 1 82 ? 4.521 -6.508 -15.059 1.00 94.75 82 GLU A CA 1
ATOM 680 C C . GLU A 1 82 ? 3.401 -5.843 -15.858 1.00 94.75 82 GLU A C 1
ATOM 682 O O . GLU A 1 82 ? 2.777 -6.448 -16.731 1.00 94.75 82 GLU A O 1
ATOM 687 N N . ILE A 1 83 ? 3.182 -4.562 -15.589 1.00 95.00 83 ILE A N 1
ATOM 688 C CA . ILE A 1 83 ? 2.165 -3.756 -16.242 1.00 95.00 83 ILE A CA 1
ATOM 689 C C . ILE A 1 83 ? 2.843 -2.877 -17.287 1.00 95.00 83 ILE A C 1
ATOM 691 O O . ILE A 1 83 ? 3.473 -1.872 -16.968 1.00 95.00 83 ILE A O 1
ATOM 695 N N . THR A 1 84 ? 2.695 -3.259 -18.552 1.00 92.75 84 THR A N 1
ATOM 696 C CA . THR A 1 84 ? 3.324 -2.574 -19.692 1.00 92.75 84 THR A CA 1
ATOM 697 C C . THR A 1 84 ? 2.377 -1.611 -20.413 1.00 92.75 84 THR A C 1
ATOM 699 O O . THR A 1 84 ? 2.821 -0.612 -20.977 1.00 92.75 84 THR A O 1
ATOM 702 N N . ASP A 1 85 ? 1.066 -1.868 -20.366 1.00 94.75 85 ASP A N 1
ATOM 703 C CA . ASP A 1 85 ? 0.045 -1.040 -21.013 1.00 94.75 85 ASP A CA 1
ATOM 704 C C . ASP A 1 85 ? -0.507 0.029 -20.056 1.00 94.75 85 ASP A C 1
ATOM 706 O O . ASP A 1 85 ? -1.401 -0.212 -19.235 1.00 94.75 85 ASP A O 1
ATOM 710 N N . MET A 1 86 ? 0.026 1.245 -20.203 1.00 93.62 86 MET A N 1
ATOM 711 C CA . MET A 1 86 ? -0.348 2.404 -19.391 1.00 93.62 86 MET A CA 1
ATOM 712 C C . MET A 1 86 ? -1.762 2.928 -19.677 1.00 93.62 86 MET A C 1
ATOM 714 O O . MET A 1 86 ? -2.342 3.619 -18.841 1.00 93.62 86 MET A O 1
ATOM 718 N N . THR A 1 87 ? -2.333 2.649 -20.846 1.00 95.25 87 THR A N 1
ATOM 719 C CA . THR A 1 87 ? -3.718 3.036 -21.155 1.00 95.25 87 THR A CA 1
ATOM 720 C C . THR A 1 87 ? -4.675 2.074 -20.468 1.00 95.25 87 THR A C 1
ATOM 722 O O . THR A 1 87 ? -5.624 2.499 -19.810 1.00 95.25 87 THR A O 1
ATOM 725 N N . LYS A 1 88 ? -4.374 0.775 -20.536 1.00 95.75 88 LYS A N 1
ATOM 726 C CA . LYS A 1 88 ? -5.166 -0.270 -19.891 1.00 95.75 88 LYS A CA 1
ATOM 727 C C . LYS A 1 88 ? -5.215 -0.114 -18.372 1.00 95.75 88 LYS A C 1
ATOM 729 O O . LYS A 1 88 ? -6.306 -0.167 -17.813 1.00 95.75 88 LYS A O 1
ATOM 734 N N . ILE A 1 89 ? -4.080 0.116 -17.700 1.00 96.25 89 ILE A N 1
ATOM 735 C CA . ILE A 1 89 ? -4.084 0.332 -16.240 1.00 96.25 89 ILE A CA 1
ATOM 736 C C . ILE A 1 89 ? -4.905 1.562 -15.842 1.00 96.25 89 ILE A C 1
ATOM 738 O O . ILE A 1 89 ? -5.625 1.502 -14.853 1.00 96.25 89 ILE A O 1
ATOM 742 N N . ARG A 1 90 ? -4.864 2.656 -16.617 1.00 96.44 90 ARG A N 1
ATOM 743 C CA . ARG A 1 90 ? -5.685 3.845 -16.331 1.00 96.44 90 ARG A CA 1
ATOM 744 C C . ARG A 1 90 ? -7.173 3.535 -16.379 1.00 96.44 90 ARG A C 1
ATOM 746 O O . ARG A 1 90 ? -7.883 3.928 -15.462 1.00 96.44 90 ARG A O 1
ATOM 753 N N . ASN A 1 91 ? -7.616 2.812 -17.405 1.00 96.12 91 ASN A N 1
ATOM 754 C CA . ASN A 1 91 ? -9.015 2.404 -17.527 1.00 96.12 91 ASN A CA 1
ATOM 755 C C . ASN A 1 91 ? -9.424 1.489 -16.365 1.00 96.12 91 ASN A C 1
ATOM 757 O O . ASN A 1 91 ? -10.436 1.730 -15.727 1.00 96.12 91 ASN A O 1
ATOM 761 N N . ILE A 1 92 ? -8.583 0.518 -16.002 1.00 96.44 92 ILE A N 1
ATOM 762 C CA . ILE A 1 92 ? -8.851 -0.378 -14.867 1.00 96.44 92 ILE A CA 1
ATOM 763 C C . ILE A 1 92 ? -8.944 0.389 -13.539 1.00 96.44 92 ILE A C 1
ATOM 765 O O . ILE A 1 92 ? -9.820 0.116 -12.723 1.00 96.44 92 ILE A O 1
ATOM 769 N N . LEU A 1 93 ? -8.052 1.353 -13.295 1.00 96.81 93 LEU A N 1
ATOM 770 C CA . LEU A 1 93 ? -8.107 2.186 -12.088 1.00 96.81 93 LEU A CA 1
ATOM 771 C C . LEU A 1 93 ? -9.355 3.078 -12.056 1.00 96.81 93 LEU A C 1
ATOM 773 O O . LEU A 1 93 ? -9.907 3.307 -10.979 1.00 96.81 93 LEU A O 1
ATOM 777 N N . GLN A 1 94 ? -9.808 3.547 -13.220 1.00 95.88 94 GLN A N 1
ATOM 778 C CA . GLN A 1 94 ? -11.065 4.275 -13.370 1.00 95.88 94 GLN A CA 1
ATOM 779 C C . GLN A 1 94 ? -12.264 3.384 -13.015 1.00 95.88 94 GLN A C 1
ATOM 781 O O . GLN A 1 94 ? -13.088 3.791 -12.199 1.00 95.88 94 GLN A O 1
ATOM 786 N N . ASP A 1 95 ? -12.298 2.146 -13.513 1.00 95.44 95 ASP A N 1
ATOM 787 C CA . ASP A 1 95 ? -13.345 1.172 -13.183 1.00 95.44 95 ASP A CA 1
ATOM 788 C C . ASP A 1 95 ? -13.379 0.878 -11.670 1.00 95.44 95 ASP A C 1
ATOM 790 O O . ASP A 1 95 ? -14.436 0.915 -11.037 1.00 95.44 95 ASP A O 1
ATOM 794 N N . TYR A 1 96 ? -12.213 0.660 -11.045 1.00 96.00 96 TYR A N 1
ATOM 795 C CA . TYR A 1 96 ? -12.117 0.475 -9.590 1.00 96.00 96 TYR A CA 1
ATOM 796 C C . TYR A 1 96 ? -12.590 1.694 -8.799 1.00 96.00 96 TYR A C 1
ATOM 798 O O . TYR A 1 96 ? -13.169 1.550 -7.721 1.00 96.00 96 TYR A O 1
ATOM 806 N N . GLN A 1 97 ? -12.322 2.899 -9.299 1.00 95.62 97 GLN A N 1
ATOM 807 C CA . GLN A 1 97 ? -12.782 4.123 -8.665 1.00 95.62 97 GLN A CA 1
ATOM 808 C C . GLN A 1 97 ? -14.305 4.257 -8.728 1.00 95.62 97 GLN A C 1
ATOM 810 O O . GLN A 1 97 ? -14.922 4.680 -7.747 1.00 95.62 97 GLN A O 1
ATOM 815 N N . GLU A 1 98 ? -14.906 3.922 -9.864 1.00 95.19 98 GLU A N 1
ATOM 816 C CA . GLU A 1 98 ? -16.355 3.952 -10.048 1.00 95.19 98 GLU A CA 1
ATOM 817 C C . GLU A 1 98 ? -17.041 2.944 -9.124 1.00 95.19 98 GLU A C 1
ATOM 819 O O . GLU A 1 98 ? -17.948 3.320 -8.380 1.00 95.19 98 GLU A O 1
ATOM 824 N N . ASP A 1 99 ? -16.530 1.715 -9.058 1.00 94.56 99 ASP A N 1
ATOM 825 C CA . ASP A 1 99 ? -17.011 0.690 -8.129 1.00 94.56 99 ASP A CA 1
ATOM 826 C C . ASP A 1 99 ? -16.865 1.112 -6.652 1.00 94.56 99 ASP A C 1
ATOM 828 O O . ASP A 1 99 ? -17.801 0.978 -5.854 1.00 94.56 99 ASP A O 1
ATOM 832 N N . TYR A 1 100 ? -15.727 1.712 -6.278 1.00 94.81 100 TYR A N 1
ATOM 833 C CA . TYR A 1 100 ? -15.515 2.253 -4.931 1.00 94.81 100 TYR A CA 1
ATOM 834 C C . TYR A 1 100 ? -16.537 3.341 -4.581 1.00 94.81 100 TYR A C 1
ATOM 836 O O . TYR A 1 100 ? -17.095 3.344 -3.477 1.00 94.81 100 TYR A O 1
ATOM 844 N N . ASN A 1 101 ? -16.777 4.269 -5.508 1.00 95.12 101 ASN A N 1
ATOM 845 C CA . ASN A 1 101 ? -17.719 5.370 -5.337 1.00 95.12 101 ASN A CA 1
ATOM 846 C C . ASN A 1 101 ? -19.155 4.864 -5.165 1.00 95.12 101 ASN A C 1
ATOM 848 O O . ASN A 1 101 ? -19.837 5.309 -4.240 1.00 95.12 101 ASN A O 1
ATOM 852 N N . LEU A 1 102 ? -19.579 3.902 -5.990 1.00 94.31 102 LEU A N 1
ATOM 853 C CA . LEU A 1 102 ? -20.892 3.262 -5.893 1.00 94.31 102 LEU A CA 1
ATOM 854 C C . LEU A 1 102 ? -21.064 2.534 -4.556 1.00 94.31 102 LEU A C 1
ATOM 856 O O . LEU A 1 102 ? -22.043 2.757 -3.849 1.00 94.31 102 LEU A O 1
ATOM 860 N N . THR A 1 103 ? -20.082 1.718 -4.167 1.00 91.69 103 THR A N 1
ATOM 861 C CA . THR A 1 103 ? -20.149 0.903 -2.943 1.00 91.69 103 THR A CA 1
ATOM 862 C C . THR A 1 103 ? -20.177 1.751 -1.669 1.00 91.69 103 THR A C 1
ATOM 864 O O . THR A 1 103 ? -20.794 1.370 -0.676 1.00 91.69 103 THR A O 1
ATOM 867 N N . ASN A 1 104 ? -19.502 2.904 -1.672 1.00 89.94 104 ASN A N 1
ATOM 868 C CA . ASN A 1 104 ? -19.338 3.747 -0.484 1.00 89.94 104 ASN A CA 1
ATOM 869 C C . ASN A 1 104 ? -20.182 5.031 -0.521 1.00 89.94 104 ASN A C 1
ATOM 871 O O . ASN A 1 104 ? -20.001 5.881 0.350 1.00 89.94 104 ASN A O 1
ATOM 875 N N . ASN A 1 105 ? -21.071 5.196 -1.509 1.00 88.81 105 ASN A N 1
ATOM 876 C CA . ASN A 1 105 ? -21.844 6.424 -1.741 1.00 88.81 105 ASN A CA 1
ATOM 877 C C . ASN A 1 105 ? -20.965 7.692 -1.742 1.00 88.81 105 ASN A C 1
ATOM 879 O O . ASN A 1 105 ? -21.289 8.705 -1.118 1.00 88.81 105 ASN A O 1
ATOM 883 N N . LYS A 1 106 ? -19.814 7.627 -2.421 1.00 87.69 106 LYS A N 1
ATOM 884 C CA . LYS A 1 106 ? -18.854 8.735 -2.548 1.00 87.69 106 LYS A CA 1
ATOM 885 C C . LYS A 1 106 ? -18.799 9.246 -3.982 1.00 87.69 106 LYS A C 1
ATOM 887 O O . LYS A 1 106 ? -19.107 8.525 -4.917 1.00 87.69 106 LYS A O 1
ATOM 892 N N . ASN A 1 107 ? -18.322 10.478 -4.149 1.00 85.19 107 ASN A N 1
ATOM 893 C CA . ASN A 1 107 ? -18.079 11.107 -5.452 1.00 85.19 107 ASN A CA 1
ATOM 894 C C . ASN A 1 107 ? -16.607 11.520 -5.590 1.00 85.19 107 ASN A C 1
ATOM 896 O O . ASN A 1 107 ? -16.286 12.652 -5.953 1.00 85.19 107 ASN A O 1
ATOM 900 N N . THR A 1 108 ? -15.687 10.622 -5.232 1.00 85.12 108 THR A N 1
ATOM 901 C CA . THR A 1 108 ? -14.254 10.914 -5.346 1.00 85.12 108 THR A CA 1
ATOM 902 C C . THR A 1 108 ? -13.879 10.886 -6.821 1.00 85.12 108 THR A C 1
ATOM 904 O O . THR A 1 108 ? -14.204 9.918 -7.502 1.00 85.12 108 THR A O 1
ATOM 907 N N . ARG A 1 109 ? -13.156 11.894 -7.315 1.00 89.00 109 ARG A N 1
ATOM 908 C CA . ARG A 1 109 ? -12.632 11.923 -8.686 1.00 89.00 109 ARG A CA 1
ATOM 909 C C . ARG A 1 109 ? -11.118 12.061 -8.643 1.00 89.00 109 ARG A C 1
ATOM 911 O O . ARG A 1 109 ? -10.600 13.102 -8.254 1.00 89.00 109 ARG A O 1
ATOM 918 N N . LEU A 1 110 ? -10.424 10.984 -8.984 1.00 92.75 110 LEU A N 1
ATOM 919 C CA . LEU A 1 110 ? -8.972 10.916 -9.017 1.00 92.75 110 LEU A CA 1
ATOM 920 C C . LEU A 1 110 ? -8.549 11.019 -10.477 1.00 92.75 110 LEU A C 1
ATOM 922 O O . LEU A 1 110 ? -9.310 10.694 -11.383 1.00 92.75 110 LEU A O 1
ATOM 926 N N . VAL A 1 111 ? -7.343 11.525 -10.698 1.00 92.75 111 VAL A N 1
ATOM 927 C CA . VAL A 1 111 ? -6.742 11.586 -12.027 1.00 92.75 111 VAL A CA 1
ATOM 928 C C . VAL A 1 111 ? -5.513 10.691 -12.003 1.00 92.75 111 VAL A C 1
ATOM 930 O O . VAL A 1 111 ? -4.607 10.906 -11.201 1.00 92.75 111 VAL A O 1
ATOM 933 N N . PHE A 1 112 ? -5.484 9.683 -12.873 1.00 95.31 112 PHE A N 1
ATOM 934 C CA . PHE A 1 112 ? -4.429 8.666 -12.906 1.00 95.31 112 PHE A CA 1
ATOM 935 C C . PHE A 1 112 ? -3.293 9.056 -13.865 1.00 95.31 112 PHE A C 1
ATOM 937 O O . PHE A 1 112 ? -3.125 8.499 -14.955 1.00 95.31 112 PHE A O 1
ATOM 944 N N . PHE A 1 113 ? -2.505 10.053 -13.460 1.00 93.88 113 PHE A N 1
ATOM 945 C CA . PHE A 1 113 ? -1.192 10.327 -14.058 1.00 93.88 113 PHE A CA 1
ATOM 946 C C . PHE A 1 113 ? -0.140 9.330 -13.539 1.00 93.88 113 PHE A C 1
ATOM 948 O O . PHE A 1 113 ? -0.440 8.521 -12.663 1.00 93.88 113 PHE A O 1
ATOM 955 N N . MET A 1 114 ? 1.074 9.349 -14.105 1.00 93.62 114 MET A N 1
ATOM 956 C CA . MET A 1 114 ? 2.078 8.305 -13.847 1.00 93.62 114 MET A CA 1
ATOM 957 C C . MET A 1 114 ? 2.378 8.126 -12.352 1.00 93.62 114 MET A C 1
ATOM 959 O O . MET A 1 114 ? 2.251 7.013 -11.852 1.00 93.62 114 MET A O 1
ATOM 963 N N . ASP A 1 115 ? 2.641 9.207 -11.613 1.00 93.00 115 ASP A N 1
ATOM 964 C CA . ASP A 1 115 ? 2.958 9.084 -10.183 1.00 93.00 115 ASP A CA 1
ATOM 965 C C . ASP A 1 115 ? 1.789 8.506 -9.378 1.00 93.00 115 ASP A C 1
ATOM 967 O O . ASP A 1 115 ? 1.997 7.696 -8.479 1.00 93.00 115 ASP A O 1
ATOM 971 N N . ALA A 1 116 ? 0.544 8.870 -9.708 1.00 95.31 116 ALA A N 1
ATOM 972 C CA . ALA A 1 116 ? -0.630 8.308 -9.042 1.00 95.31 116 ALA A CA 1
ATOM 973 C C . ALA A 1 116 ? -0.734 6.791 -9.272 1.00 95.31 116 ALA A C 1
ATOM 975 O O . ALA A 1 116 ? -1.020 6.045 -8.335 1.00 95.31 116 ALA A O 1
ATOM 976 N N . ILE A 1 117 ? -0.458 6.334 -10.498 1.00 96.62 117 ILE A N 1
ATOM 977 C CA . ILE A 1 117 ? -0.429 4.910 -10.857 1.00 96.62 117 ILE A CA 1
ATOM 978 C C . ILE A 1 117 ? 0.680 4.192 -10.084 1.00 96.62 117 ILE A C 1
ATOM 980 O O . ILE A 1 117 ? 0.431 3.158 -9.463 1.00 96.62 117 ILE A O 1
ATOM 984 N N . GLU A 1 118 ? 1.891 4.749 -10.081 1.00 95.69 118 GLU A N 1
ATOM 985 C CA . GLU A 1 118 ? 3.021 4.180 -9.354 1.00 95.69 118 GLU A CA 1
ATOM 986 C C . GLU A 1 118 ? 2.753 4.103 -7.851 1.00 95.69 118 GLU A C 1
ATOM 988 O O . GLU A 1 118 ? 3.013 3.072 -7.234 1.00 95.69 118 GLU A O 1
ATOM 993 N N . HIS A 1 119 ? 2.201 5.158 -7.250 1.00 96.12 119 HIS A N 1
ATOM 994 C CA . HIS A 1 119 ? 1.860 5.169 -5.832 1.00 96.12 119 HIS A CA 1
ATOM 995 C C . HIS A 1 119 ? 0.782 4.140 -5.492 1.00 96.12 119 HIS A C 1
ATOM 997 O O . HIS A 1 119 ? 0.943 3.417 -4.510 1.00 96.12 119 HIS A O 1
ATOM 1003 N N . ILE A 1 120 ? -0.273 4.009 -6.303 1.00 97.06 120 ILE A N 1
ATOM 1004 C CA . ILE A 1 120 ? -1.290 2.967 -6.103 1.00 97.06 120 ILE A CA 1
ATOM 1005 C C . ILE A 1 120 ? -0.660 1.576 -6.193 1.00 97.06 120 ILE A C 1
ATOM 1007 O O . ILE A 1 120 ? -0.902 0.749 -5.316 1.00 97.06 120 ILE A O 1
ATOM 1011 N N . ALA A 1 121 ? 0.184 1.322 -7.197 1.00 96.94 121 ALA A N 1
ATOM 1012 C CA . ALA A 1 121 ? 0.853 0.033 -7.355 1.00 96.94 121 ALA A CA 1
ATOM 1013 C C . ALA A 1 121 ? 1.757 -0.298 -6.153 1.00 96.94 121 ALA A C 1
ATOM 1015 O O . ALA A 1 121 ? 1.734 -1.423 -5.650 1.00 96.94 121 ALA A O 1
ATOM 1016 N N . ARG A 1 122 ? 2.497 0.692 -5.633 1.00 96.75 122 ARG A N 1
ATOM 1017 C CA . ARG A 1 122 ? 3.318 0.554 -4.417 1.00 96.75 122 ARG A CA 1
ATOM 1018 C C . ARG A 1 122 ? 2.462 0.228 -3.195 1.00 96.75 122 ARG A C 1
ATOM 1020 O O . ARG A 1 122 ? 2.780 -0.714 -2.474 1.00 96.75 122 ARG A O 1
ATOM 1027 N N . ILE A 1 123 ? 1.374 0.970 -2.980 1.00 97.50 123 ILE A N 1
ATOM 1028 C CA . ILE A 1 123 ? 0.469 0.754 -1.844 1.00 97.50 123 ILE A CA 1
ATOM 1029 C C . ILE A 1 123 ? -0.177 -0.637 -1.938 1.00 97.50 123 ILE A C 1
ATOM 1031 O O . ILE A 1 123 ? -0.143 -1.387 -0.966 1.00 97.50 123 ILE A O 1
ATOM 1035 N N . ALA A 1 124 ? -0.683 -1.024 -3.112 1.00 96.12 124 ALA A N 1
ATOM 1036 C CA . ALA A 1 124 ? -1.273 -2.342 -3.345 1.00 96.12 124 ALA A CA 1
ATOM 1037 C C . ALA A 1 124 ? -0.263 -3.480 -3.106 1.00 96.12 124 ALA A C 1
ATOM 1039 O O . ALA A 1 124 ? -0.598 -4.483 -2.471 1.00 96.12 124 ALA A O 1
ATOM 1040 N N . ARG A 1 125 ? 0.997 -3.314 -3.544 1.00 95.44 125 ARG A N 1
ATOM 1041 C CA . ARG A 1 125 ? 2.079 -4.268 -3.249 1.00 95.44 125 ARG A CA 1
ATOM 1042 C C . ARG A 1 125 ? 2.280 -4.431 -1.743 1.00 95.44 125 ARG A C 1
ATOM 1044 O O . ARG A 1 125 ? 2.408 -5.567 -1.293 1.00 95.44 125 ARG A O 1
ATOM 1051 N N . ILE A 1 126 ? 2.337 -3.327 -0.994 1.00 96.12 126 ILE A N 1
ATOM 1052 C CA . ILE A 1 126 ? 2.596 -3.342 0.453 1.00 96.12 126 ILE A CA 1
ATOM 1053 C C . ILE A 1 126 ? 1.430 -3.984 1.210 1.00 96.12 126 ILE A C 1
ATOM 1055 O O . ILE A 1 126 ? 1.662 -4.896 1.993 1.00 96.12 126 ILE A O 1
ATOM 1059 N N . ILE A 1 127 ? 0.184 -3.578 0.937 1.00 94.25 127 ILE A N 1
ATOM 1060 C CA . ILE A 1 127 ? -1.022 -4.100 1.615 1.00 94.25 127 ILE A CA 1
ATOM 1061 C C . ILE A 1 127 ? -1.160 -5.620 1.454 1.00 94.25 127 ILE A C 1
ATOM 1063 O O . ILE A 1 127 ? -1.670 -6.314 2.333 1.00 94.25 127 ILE A O 1
ATOM 1067 N N . ARG A 1 128 ? -0.720 -6.157 0.315 1.00 89.00 128 ARG A N 1
ATOM 1068 C CA . ARG A 1 128 ? -0.804 -7.590 0.032 1.00 89.00 128 ARG A CA 1
ATOM 1069 C C . ARG A 1 128 ? 0.199 -8.427 0.832 1.00 89.00 128 ARG A C 1
ATOM 1071 O O . ARG A 1 128 ? 0.003 -9.635 0.937 1.00 89.00 128 ARG A O 1
ATOM 1078 N N . GLN A 1 129 ? 1.280 -7.828 1.325 1.00 90.69 129 GLN A N 1
ATOM 1079 C CA . GLN A 1 129 ? 2.269 -8.534 2.135 1.00 90.69 129 GLN A CA 1
ATOM 1080 C C . GLN A 1 129 ? 1.723 -8.765 3.543 1.00 90.69 129 GLN A C 1
ATOM 1082 O O . GLN A 1 129 ? 1.068 -7.894 4.118 1.00 90.69 129 GLN A O 1
ATOM 1087 N N . ASP A 1 130 ? 2.021 -9.930 4.114 1.00 89.31 130 ASP A N 1
ATOM 1088 C CA . ASP A 1 130 ? 1.669 -10.214 5.501 1.00 89.31 130 ASP A CA 1
ATOM 1089 C C . ASP A 1 130 ? 2.349 -9.192 6.414 1.00 89.31 130 ASP A C 1
ATOM 1091 O O . ASP A 1 130 ? 3.548 -8.934 6.294 1.00 89.31 130 ASP A O 1
ATOM 1095 N N . ARG A 1 131 ? 1.564 -8.585 7.313 1.00 89.75 131 ARG A N 1
ATOM 1096 C CA . ARG A 1 131 ? 2.012 -7.499 8.204 1.00 89.75 131 ARG A CA 1
ATOM 1097 C C . ARG A 1 131 ? 2.600 -6.286 7.455 1.00 89.75 131 ARG A C 1
ATOM 1099 O O . ARG A 1 131 ? 3.412 -5.550 8.014 1.00 89.75 131 ARG A O 1
ATOM 1106 N N . GLY A 1 132 ? 2.198 -6.064 6.201 1.00 93.75 132 GLY A N 1
ATOM 1107 C CA . GLY A 1 132 ? 2.649 -4.933 5.393 1.00 93.75 132 GLY A CA 1
ATOM 1108 C C . GLY A 1 132 ? 2.233 -3.585 5.986 1.00 93.75 132 GLY A C 1
ATOM 1109 O O . GLY A 1 132 ? 1.061 -3.357 6.279 1.00 93.75 132 GLY A O 1
ATOM 1110 N N . ASN A 1 133 ? 3.194 -2.672 6.137 1.00 94.81 133 ASN A N 1
ATOM 1111 C CA . ASN A 1 133 ? 2.977 -1.317 6.638 1.00 94.81 133 ASN A CA 1
ATOM 1112 C C . ASN A 1 133 ? 3.644 -0.278 5.721 1.00 94.81 133 ASN A C 1
ATOM 1114 O O . ASN A 1 133 ? 4.620 -0.564 5.026 1.00 94.81 133 ASN A O 1
ATOM 1118 N N . ALA A 1 134 ? 3.080 0.929 5.679 1.00 95.12 134 ALA A N 1
ATOM 1119 C CA . ALA A 1 134 ? 3.584 2.022 4.856 1.00 95.12 134 ALA A CA 1
ATOM 1120 C C . ALA A 1 134 ? 3.453 3.356 5.590 1.00 95.12 134 ALA A C 1
ATOM 1122 O O . ALA A 1 134 ? 2.362 3.724 6.022 1.00 95.12 134 ALA A O 1
ATOM 1123 N N . LEU A 1 135 ? 4.547 4.117 5.644 1.00 94.88 135 LEU A N 1
ATOM 1124 C CA . LEU A 1 135 ? 4.520 5.529 6.007 1.00 94.88 135 LEU A CA 1
ATOM 1125 C C . LEU A 1 135 ? 4.466 6.364 4.724 1.00 94.88 135 LEU A C 1
ATOM 1127 O O . LEU A 1 135 ? 5.430 6.413 3.961 1.00 94.88 135 LEU A O 1
ATOM 1131 N N . LEU A 1 136 ? 3.328 7.009 4.466 1.00 95.00 136 LEU A N 1
ATOM 1132 C CA . LEU A 1 136 ? 3.138 7.830 3.270 1.00 95.00 136 LEU A CA 1
ATOM 1133 C C . LEU A 1 136 ? 3.556 9.276 3.546 1.00 95.00 136 LEU A C 1
ATOM 1135 O O . LEU A 1 136 ? 2.797 10.058 4.120 1.00 95.00 136 LEU A O 1
ATOM 1139 N N . VAL A 1 137 ? 4.757 9.638 3.100 1.00 92.31 137 VAL A N 1
ATOM 1140 C CA . VAL A 1 137 ? 5.327 10.980 3.277 1.00 92.31 137 VAL A CA 1
ATOM 1141 C C . VAL A 1 137 ? 5.078 11.833 2.035 1.00 92.31 137 VAL A C 1
ATOM 1143 O O . VAL A 1 137 ? 5.246 11.384 0.905 1.00 92.31 137 VAL A O 1
ATOM 1146 N N . GLY A 1 138 ? 4.663 13.081 2.238 1.00 89.88 138 GLY A N 1
ATOM 1147 C CA . GLY A 1 138 ? 4.491 14.056 1.164 1.00 89.88 138 GLY A CA 1
ATOM 1148 C C . GLY A 1 138 ? 3.611 15.220 1.592 1.00 89.88 138 GLY A C 1
ATOM 1149 O O . GLY A 1 138 ? 2.930 15.145 2.618 1.00 89.88 138 GLY A O 1
ATOM 1150 N N . VAL A 1 139 ? 3.576 16.278 0.787 1.00 90.00 139 VAL A N 1
ATOM 1151 C CA . VAL A 1 139 ? 2.786 17.481 1.088 1.00 90.00 139 VAL A CA 1
ATOM 1152 C C . VAL A 1 139 ? 1.278 17.191 1.143 1.00 90.00 139 VAL A C 1
ATOM 1154 O O . VAL A 1 139 ? 0.787 16.170 0.645 1.00 90.00 139 VAL A O 1
ATOM 1157 N N . GLY A 1 140 ? 0.521 18.061 1.814 1.00 88.81 140 GLY A N 1
ATOM 1158 C CA . GLY A 1 140 ? -0.941 17.984 1.840 1.00 88.81 140 GLY A CA 1
ATOM 1159 C C . GLY A 1 140 ? -1.533 18.07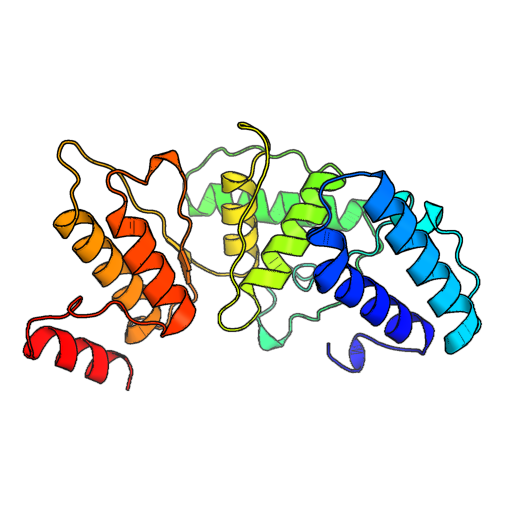0 0.428 1.00 88.81 140 GLY A C 1
ATOM 1160 O O . GLY A 1 140 ? -0.985 18.737 -0.441 1.00 88.81 140 GLY A O 1
ATOM 1161 N N . GLY A 1 141 ? -2.644 17.371 0.181 1.00 86.25 141 GLY A N 1
ATOM 1162 C CA . GLY A 1 141 ? -3.344 17.426 -1.110 1.00 86.25 141 GLY A CA 1
ATOM 1163 C C . GLY A 1 141 ? -2.822 16.491 -2.210 1.00 86.25 141 GLY A C 1
ATOM 1164 O O . GLY A 1 141 ? -3.471 16.374 -3.241 1.00 86.25 141 GLY A O 1
ATOM 1165 N N . THR A 1 142 ? -1.741 15.733 -1.991 1.00 89.50 142 THR A N 1
ATOM 1166 C CA . THR A 1 142 ? -1.208 14.763 -2.982 1.00 89.50 142 THR A CA 1
ATOM 1167 C C . THR A 1 142 ? -2.016 13.466 -3.106 1.00 89.50 142 THR A C 1
ATOM 1169 O O . THR A 1 142 ? -1.596 12.517 -3.759 1.00 89.50 142 THR A O 1
ATOM 1172 N N . GLY A 1 143 ? -3.177 13.387 -2.454 1.00 92.62 143 GLY A N 1
ATOM 1173 C CA . GLY A 1 143 ? -4.079 12.246 -2.573 1.00 92.62 143 GLY A CA 1
ATOM 1174 C C . GLY A 1 143 ? -3.731 11.030 -1.712 1.00 92.62 143 GLY A C 1
ATOM 1175 O O . GLY A 1 143 ? -4.445 10.045 -1.829 1.00 92.62 143 GLY A O 1
ATOM 1176 N N . LYS A 1 144 ? -2.729 11.085 -0.814 1.00 95.19 144 LYS A N 1
ATOM 1177 C CA . LYS A 1 144 ? -2.293 9.952 0.042 1.00 95.19 144 LYS A CA 1
ATOM 1178 C C . LYS A 1 144 ? -3.452 9.102 0.580 1.00 95.19 144 LYS A C 1
ATOM 1180 O O . LYS A 1 144 ? -3.532 7.918 0.289 1.00 95.19 144 LYS A O 1
ATOM 1185 N N . GLN A 1 145 ? -4.400 9.720 1.290 1.00 95.19 145 GLN A N 1
ATOM 1186 C CA . GLN A 1 145 ? -5.552 8.999 1.843 1.00 95.19 145 GLN A CA 1
ATOM 1187 C C . GLN A 1 145 ? -6.470 8.417 0.756 1.00 95.19 145 GLN A C 1
ATOM 1189 O O . GLN A 1 145 ? -6.975 7.308 0.902 1.00 95.19 145 GLN A O 1
ATOM 1194 N N . SER A 1 146 ? -6.724 9.160 -0.322 1.00 95.56 146 SER A N 1
ATOM 1195 C CA . SER A 1 146 ? -7.612 8.722 -1.404 1.00 95.56 146 SER A CA 1
ATOM 1196 C C . SER A 1 146 ? -7.015 7.560 -2.197 1.00 95.56 146 SER A C 1
ATOM 1198 O O . SER A 1 146 ? -7.731 6.606 -2.488 1.00 95.56 146 SER A O 1
ATOM 1200 N N . LEU A 1 147 ? -5.709 7.604 -2.483 1.00 96.88 147 LEU A N 1
ATOM 1201 C CA . LEU A 1 147 ? -4.983 6.515 -3.138 1.00 96.88 147 LEU A CA 1
ATOM 1202 C C . LEU A 1 147 ? -4.935 5.276 -2.240 1.00 96.88 147 LEU A C 1
ATOM 1204 O O . LEU A 1 147 ? -5.164 4.179 -2.738 1.00 96.88 147 LEU A O 1
ATOM 1208 N N . THR A 1 148 ? -4.733 5.432 -0.924 1.00 97.25 148 THR A N 1
ATOM 1209 C CA . THR A 1 148 ? -4.790 4.298 0.012 1.00 97.25 148 THR A CA 1
ATOM 1210 C C . THR A 1 148 ? -6.170 3.661 0.053 1.00 97.25 148 THR A C 1
ATOM 1212 O O . THR A 1 148 ? -6.269 2.446 -0.052 1.00 97.25 148 THR A O 1
ATOM 1215 N N . ARG A 1 149 ? -7.249 4.450 0.153 1.00 96.69 149 ARG A N 1
ATOM 1216 C CA . ARG A 1 149 ? -8.616 3.898 0.154 1.00 96.69 149 ARG A CA 1
ATOM 1217 C C . ARG A 1 149 ? -8.923 3.142 -1.139 1.00 96.69 149 ARG A C 1
ATOM 1219 O O . ARG A 1 149 ? -9.498 2.059 -1.072 1.00 96.69 149 ARG A O 1
ATOM 1226 N N . LEU A 1 150 ? -8.512 3.687 -2.286 1.00 96.50 150 LEU A N 1
ATOM 1227 C CA . LEU A 1 150 ? -8.672 3.017 -3.574 1.00 96.50 150 LEU A CA 1
ATOM 1228 C C . LEU A 1 150 ? -7.845 1.727 -3.641 1.00 96.50 150 LEU A C 1
ATOM 1230 O O . LEU A 1 150 ? -8.386 0.690 -4.002 1.00 96.50 150 LEU A O 1
ATOM 1234 N N . ALA A 1 151 ? -6.572 1.756 -3.243 1.00 96.81 151 ALA A N 1
ATOM 1235 C CA . ALA A 1 151 ? -5.713 0.573 -3.240 1.00 96.81 151 ALA A CA 1
ATOM 1236 C C . ALA A 1 151 ? -6.245 -0.528 -2.304 1.00 96.81 151 ALA A C 1
ATOM 1238 O O . ALA A 1 151 ? -6.294 -1.692 -2.696 1.00 96.81 151 ALA A O 1
ATOM 1239 N N . SER A 1 152 ? -6.725 -0.169 -1.107 1.00 95.88 152 SER A N 1
ATOM 1240 C CA . SER A 1 152 ? -7.405 -1.103 -0.202 1.00 95.88 152 SER A CA 1
ATOM 1241 C C . SER A 1 152 ? -8.625 -1.733 -0.874 1.00 95.88 152 SER A C 1
ATOM 1243 O O . SER A 1 152 ? -8.766 -2.954 -0.857 1.00 95.88 152 SER A O 1
ATOM 1245 N N . HIS A 1 153 ? -9.463 -0.925 -1.535 1.00 94.44 153 HIS A N 1
ATOM 1246 C CA . HIS A 1 153 ? -10.636 -1.406 -2.272 1.00 94.44 153 HIS A CA 1
ATOM 1247 C C . HIS A 1 153 ? -10.257 -2.355 -3.415 1.00 94.44 153 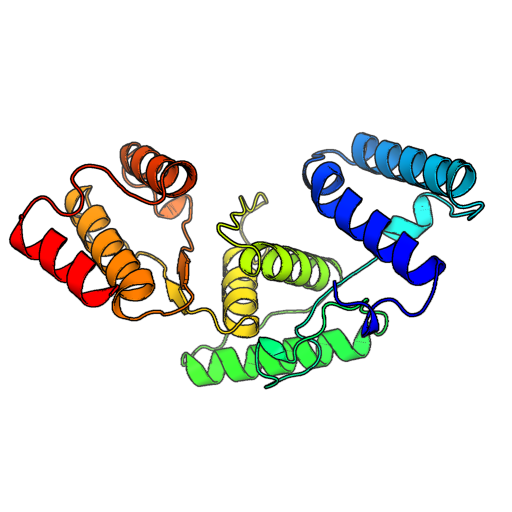HIS A C 1
ATOM 1249 O O . HIS A 1 153 ? -10.818 -3.442 -3.523 1.00 94.44 153 HIS A O 1
ATOM 1255 N N . MET A 1 154 ? -9.238 -2.009 -4.206 1.00 93.62 154 MET A N 1
ATOM 1256 C CA . MET A 1 154 ? -8.702 -2.858 -5.278 1.00 93.62 154 MET A CA 1
ATOM 1257 C C . MET A 1 154 ? -8.241 -4.220 -4.751 1.00 93.62 154 MET A C 1
ATOM 1259 O O . MET A 1 154 ? -8.501 -5.258 -5.366 1.00 93.62 154 MET A O 1
ATOM 1263 N N . CYS A 1 155 ? -7.578 -4.236 -3.594 1.00 92.25 155 CYS A N 1
ATOM 1264 C CA . CYS A 1 155 ? -7.141 -5.457 -2.922 1.00 92.25 155 CYS A CA 1
ATOM 1265 C C . CYS A 1 155 ? -8.296 -6.232 -2.258 1.00 92.25 155 CYS A C 1
ATOM 1267 O O . CYS A 1 155 ? -8.089 -7.377 -1.858 1.00 92.25 155 CYS A O 1
ATOM 1269 N N . GLY A 1 156 ? -9.498 -5.652 -2.158 1.00 92.06 156 GLY A N 1
ATOM 1270 C CA . GLY A 1 156 ? -10.645 -6.227 -1.449 1.00 92.06 156 GLY A CA 1
ATOM 1271 C C . GLY A 1 156 ? -10.549 -6.104 0.076 1.00 92.06 156 GLY A C 1
ATOM 1272 O O . GLY A 1 156 ? -11.156 -6.893 0.795 1.00 92.06 156 GLY A O 1
ATOM 1273 N N . TYR A 1 157 ? -9.751 -5.160 0.577 1.00 94.12 157 TYR A N 1
ATOM 1274 C CA . TYR A 1 157 ? -9.519 -4.938 2.000 1.00 94.12 157 TYR A CA 1
ATOM 1275 C C . TYR A 1 157 ? -10.450 -3.830 2.491 1.00 94.12 157 TYR A C 1
ATOM 1277 O O . TYR A 1 157 ? -10.642 -2.806 1.827 1.00 94.12 157 TYR A O 1
ATOM 1285 N N . LYS A 1 158 ? -11.002 -3.995 3.692 1.00 95.50 158 LYS A N 1
ATOM 1286 C CA . LYS A 1 158 ? -11.751 -2.931 4.360 1.00 95.50 158 LYS A CA 1
ATOM 1287 C C . LYS A 1 158 ? -10.778 -1.878 4.875 1.00 95.50 158 LYS A C 1
ATOM 1289 O O . LYS A 1 158 ? -9.837 -2.189 5.595 1.00 95.50 158 LYS A O 1
ATOM 1294 N N . CYS A 1 159 ? -10.992 -0.623 4.494 1.00 96.38 159 CYS A N 1
ATOM 1295 C CA . CYS A 1 159 ? -10.197 0.489 5.000 1.00 96.38 159 CYS A CA 1
ATOM 1296 C C . CYS A 1 159 ? -10.844 1.012 6.286 1.00 96.38 159 CYS A C 1
ATOM 1298 O O . CYS A 1 159 ? -11.870 1.686 6.221 1.00 96.38 159 CYS A O 1
ATOM 1300 N N . PHE A 1 160 ? -10.251 0.696 7.433 1.00 97.56 160 PHE A N 1
ATOM 1301 C CA . PHE A 1 160 ? -10.670 1.202 8.734 1.00 97.56 160 PHE A CA 1
ATOM 1302 C C . PHE A 1 160 ? -9.941 2.513 9.028 1.00 97.56 160 PHE A C 1
ATOM 1304 O O . PHE A 1 160 ? -8.728 2.608 8.845 1.00 97.56 160 PHE A O 1
ATOM 1311 N N . GLN A 1 161 ? -10.670 3.527 9.473 1.00 96.19 161 GLN A N 1
ATOM 1312 C CA . GLN A 1 161 ? -10.115 4.818 9.850 1.00 96.19 161 GLN A CA 1
ATOM 1313 C C . GLN A 1 161 ? -10.896 5.348 11.049 1.00 96.19 161 GLN A C 1
ATOM 1315 O O . GLN A 1 161 ? -12.122 5.325 11.019 1.00 96.19 161 GLN A O 1
ATOM 1320 N N . ILE A 1 162 ? -10.191 5.839 12.070 1.00 95.94 162 ILE A N 1
ATOM 1321 C CA . ILE A 1 162 ? -10.847 6.417 13.248 1.00 95.94 162 ILE A CA 1
ATOM 1322 C C . ILE A 1 162 ? -11.517 7.754 12.927 1.00 95.94 162 ILE A C 1
ATOM 1324 O O . ILE A 1 162 ? -11.030 8.531 12.099 1.00 95.94 162 ILE A O 1
ATOM 1328 N N . GLU A 1 163 ? -12.611 8.051 13.615 1.00 94.56 163 GLU A N 1
ATOM 1329 C CA . GLU A 1 163 ? -13.338 9.308 13.463 1.00 94.56 163 GLU A CA 1
ATOM 1330 C C . GLU A 1 163 ? -13.249 10.105 14.761 1.00 94.56 163 GLU A C 1
ATOM 1332 O O . GLU A 1 163 ? -13.812 9.730 15.788 1.00 94.56 163 GLU A O 1
ATOM 1337 N N . LEU A 1 164 ? -12.525 11.226 14.719 1.00 95.19 164 LEU A N 1
ATOM 1338 C CA . LEU A 1 164 ? -12.397 12.084 15.888 1.00 95.19 164 LEU A CA 1
ATOM 1339 C C . LEU A 1 164 ? -13.739 12.741 16.222 1.00 95.19 164 LEU A C 1
ATOM 1341 O O . LEU A 1 164 ? -14.370 13.382 15.379 1.00 95.19 164 LEU A O 1
ATOM 1345 N N . SER A 1 165 ? -14.129 12.638 17.487 1.00 93.69 165 SER A N 1
ATOM 1346 C CA . SER A 1 165 ? -15.293 13.309 18.059 1.00 93.69 165 SER A CA 1
ATOM 1347 C C . SER A 1 165 ? -14.867 14.320 19.130 1.00 93.69 165 SER A C 1
ATOM 1349 O O . SER A 1 165 ? -13.709 14.383 19.554 1.00 93.69 165 SER A O 1
ATOM 1351 N N . ARG A 1 166 ? -15.791 15.182 19.570 1.00 94.06 166 ARG A N 1
ATOM 1352 C CA . ARG A 1 166 ? -15.485 16.143 20.637 1.00 94.06 166 ARG A CA 1
ATOM 1353 C C . ARG A 1 166 ? -15.208 15.385 21.938 1.00 94.06 166 ARG A C 1
ATOM 1355 O O . ARG A 1 166 ? -16.102 14.729 22.455 1.00 94.06 166 ARG A O 1
ATOM 1362 N N . GLY A 1 167 ? -14.009 15.563 22.491 1.00 93.69 167 GLY A N 1
ATOM 1363 C CA . GLY A 1 167 ? -13.575 14.859 23.702 1.00 93.69 167 GLY A CA 1
ATOM 1364 C C . GLY A 1 167 ? -12.923 13.501 23.436 1.00 93.69 167 GLY A C 1
ATOM 1365 O O . GLY A 1 167 ? -12.733 12.748 24.384 1.00 93.69 167 GLY A O 1
ATOM 1366 N N . TYR A 1 168 ? -12.574 13.200 22.180 1.00 96.19 168 TYR A N 1
ATOM 1367 C CA . TYR A 1 168 ? -11.832 11.994 21.826 1.00 96.19 168 TYR A CA 1
ATOM 1368 C C . TYR A 1 168 ? -10.514 11.918 22.605 1.00 96.19 168 TYR A C 1
ATOM 1370 O O . TYR A 1 168 ? -9.710 12.851 22.578 1.00 96.19 168 TYR A O 1
ATOM 1378 N N . ASN A 1 169 ? -10.319 10.812 23.312 1.00 95.19 169 ASN A N 1
ATOM 1379 C CA . ASN A 1 169 ? -9.217 10.583 24.240 1.00 95.19 169 ASN A CA 1
ATOM 1380 C C . ASN A 1 169 ? -8.619 9.178 24.036 1.00 95.19 169 ASN A C 1
ATOM 1382 O O . ASN A 1 169 ? -8.981 8.470 23.096 1.00 95.19 169 ASN A O 1
ATOM 1386 N N . TYR A 1 170 ? -7.709 8.781 24.925 1.00 95.31 170 TYR A N 1
ATOM 1387 C CA . TYR A 1 170 ? -7.059 7.469 24.900 1.00 95.31 170 TYR A CA 1
ATOM 1388 C C . TYR A 1 170 ? -8.041 6.296 24.985 1.00 95.31 170 TYR A C 1
ATOM 1390 O O . TYR A 1 170 ? -7.993 5.405 24.142 1.00 95.31 170 TYR A O 1
ATOM 1398 N N . ASP A 1 171 ? -9.019 6.360 25.889 1.00 94.25 171 ASP A N 1
ATOM 1399 C CA . ASP A 1 171 ? -10.043 5.313 26.004 1.00 94.25 171 ASP A CA 1
ATOM 1400 C C . ASP A 1 171 ? -10.873 5.181 24.716 1.00 94.25 171 ASP A C 1
ATOM 1402 O O . ASP A 1 171 ? -11.152 4.079 24.252 1.00 94.25 171 ASP A O 1
ATOM 1406 N N . SER A 1 172 ? -11.231 6.310 24.090 1.00 96.19 172 SER A N 1
ATOM 1407 C CA . SER A 1 172 ? -11.961 6.320 22.812 1.00 96.19 172 SER A CA 1
ATOM 1408 C C . SER A 1 172 ? -11.158 5.641 21.698 1.00 96.19 172 SER A C 1
ATOM 1410 O O . SER A 1 172 ? -11.719 4.903 20.890 1.00 96.19 172 SER A O 1
ATOM 1412 N N . PHE A 1 173 ? -9.840 5.865 21.674 1.00 96.88 173 PHE A N 1
ATOM 1413 C CA . PHE A 1 173 ? -8.936 5.214 20.733 1.00 96.88 173 PHE A CA 1
ATOM 1414 C C . PHE A 1 173 ? -8.836 3.713 20.969 1.00 96.88 173 PHE A C 1
ATOM 1416 O O . PHE A 1 173 ? -8.936 2.951 20.010 1.00 96.88 173 PHE A O 1
ATOM 1423 N N . HIS A 1 174 ? -8.729 3.277 22.223 1.00 95.94 174 HIS A N 1
ATOM 1424 C CA . HIS A 1 174 ? -8.746 1.858 22.576 1.00 95.94 174 HIS A CA 1
ATOM 1425 C C . HIS A 1 174 ? -10.037 1.174 22.132 1.00 95.94 174 HIS A C 1
ATOM 1427 O O . HIS A 1 174 ? -9.986 0.091 21.556 1.00 95.94 174 HIS A O 1
ATOM 1433 N N . GLU A 1 175 ? -11.190 1.820 22.296 1.00 95.50 175 GLU A N 1
ATOM 1434 C CA . GLU A 1 175 ? -12.463 1.283 21.804 1.00 95.50 175 GLU A CA 1
ATOM 1435 C C . GLU A 1 175 ? -12.506 1.157 20.270 1.00 95.50 175 GLU A C 1
ATOM 1437 O O . GLU A 1 175 ? -13.029 0.174 19.740 1.00 95.50 175 GLU A O 1
ATOM 1442 N N . ASP A 1 176 ? -11.919 2.098 19.527 1.00 97.38 176 ASP A N 1
ATOM 1443 C CA . ASP A 1 176 ? -11.793 1.972 18.072 1.00 97.38 176 ASP A CA 1
ATOM 1444 C C . ASP A 1 176 ? -10.779 0.895 17.658 1.00 97.38 176 ASP A C 1
ATOM 1446 O O . ASP A 1 176 ? -11.024 0.161 16.696 1.00 97.38 176 ASP A O 1
ATOM 1450 N N . LEU A 1 177 ? -9.685 0.723 18.406 1.00 97.00 177 LEU A N 1
ATOM 1451 C CA . LEU A 1 177 ? -8.763 -0.391 18.204 1.00 97.00 177 LEU A CA 1
ATOM 1452 C C . LEU A 1 177 ? -9.457 -1.732 18.462 1.00 97.00 177 LEU A C 1
ATOM 1454 O O . LEU A 1 177 ? -9.327 -2.634 17.641 1.00 97.00 177 LEU A O 1
ATOM 1458 N N . LYS A 1 178 ? -10.264 -1.879 19.517 1.00 95.56 178 LYS A N 1
ATOM 1459 C CA . LYS A 1 178 ? -11.040 -3.111 19.752 1.00 95.56 178 LYS A CA 1
ATOM 1460 C C . LYS A 1 178 ? -11.912 -3.474 18.550 1.00 95.56 178 LYS A C 1
ATOM 1462 O O . LYS A 1 178 ? -11.893 -4.625 18.121 1.00 95.56 178 LYS A O 1
ATOM 1467 N N . LYS A 1 179 ? -12.605 -2.497 17.949 1.00 96.25 179 LYS A N 1
ATOM 1468 C CA . LYS A 1 179 ? -13.385 -2.706 16.712 1.00 96.25 179 LYS A CA 1
ATOM 1469 C C . LYS A 1 179 ? -12.497 -3.131 15.543 1.00 96.25 179 LYS A C 1
ATOM 1471 O O . LYS A 1 179 ? -12.867 -4.031 14.791 1.00 96.25 179 LYS A O 1
ATOM 1476 N N . LEU 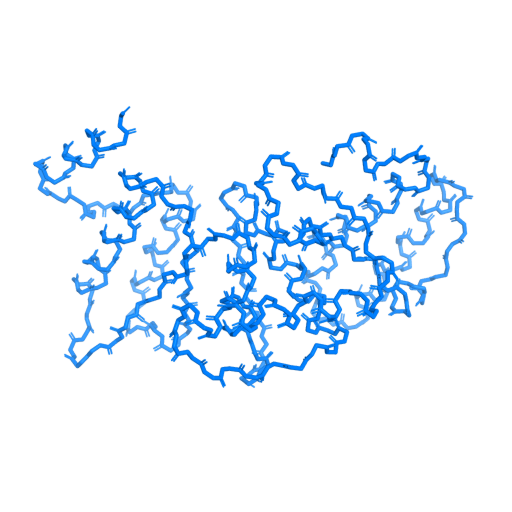A 1 180 ? -11.326 -2.507 15.393 1.00 97.12 180 LEU A N 1
ATOM 1477 C CA . LEU A 1 180 ? -10.335 -2.886 14.383 1.00 97.12 180 LEU A CA 1
ATOM 1478 C C . LEU A 1 180 ? -9.895 -4.352 14.557 1.00 97.12 180 LEU A C 1
ATOM 1480 O O . LEU A 1 180 ? -9.889 -5.102 13.580 1.00 97.12 180 LEU A O 1
ATOM 1484 N N . TYR A 1 181 ? -9.577 -4.774 15.784 1.00 95.62 181 TYR A N 1
ATOM 1485 C CA . TYR A 1 181 ? -9.208 -6.156 16.105 1.00 95.62 181 TYR A CA 1
ATOM 1486 C C . TYR A 1 181 ? -10.372 -7.133 15.904 1.00 95.62 181 TYR A C 1
ATOM 1488 O O . TYR A 1 181 ? -10.155 -8.221 15.378 1.00 95.62 181 TYR A O 1
ATOM 1496 N N . GLU A 1 182 ? -11.605 -6.766 16.262 1.00 95.00 182 GLU A N 1
ATOM 1497 C CA . GLU A 1 182 ? -12.797 -7.595 16.024 1.00 95.00 182 GLU A CA 1
ATOM 1498 C C . GLU A 1 182 ? -13.045 -7.803 14.518 1.00 95.00 182 GLU A C 1
ATOM 1500 O O . GLU A 1 182 ? -13.347 -8.910 14.064 1.00 95.00 182 GLU A O 1
ATOM 1505 N N . GLN A 1 183 ? -12.851 -6.751 13.717 1.00 95.88 183 GLN A N 1
ATOM 1506 C CA . GLN A 1 183 ? -12.957 -6.807 12.261 1.00 95.88 183 GLN A CA 1
ATOM 1507 C C . GLN A 1 183 ? -11.871 -7.694 11.631 1.00 95.88 183 GLN A C 1
ATOM 1509 O O . GLN A 1 183 ? -12.171 -8.509 10.755 1.00 95.88 183 GLN A O 1
ATOM 1514 N N . ALA A 1 184 ? -10.617 -7.538 12.058 1.00 94.69 184 ALA A N 1
ATOM 1515 C CA . ALA A 1 184 ? -9.485 -8.253 11.476 1.00 94.69 184 ALA A CA 1
ATOM 1516 C C . ALA A 1 184 ? -9.352 -9.703 11.975 1.00 94.69 184 ALA A C 1
ATOM 1518 O O . ALA A 1 184 ? -8.936 -10.566 11.207 1.00 94.69 184 ALA A O 1
ATOM 1519 N N . GLY A 1 185 ? -9.694 -9.966 13.239 1.00 93.62 185 GLY A N 1
ATOM 1520 C CA . GLY A 1 185 ? -9.588 -11.276 13.881 1.00 93.62 185 GLY A CA 1
ATOM 1521 C C . GLY A 1 185 ? -10.866 -12.107 13.718 1.00 93.62 185 GLY A C 1
ATOM 1522 O O . GLY A 1 185 ? -10.988 -12.802 12.711 1.00 93.62 185 GLY A O 1
ATOM 1523 N N . PRO A 1 186 ? -11.835 -12.035 14.653 1.00 94.25 186 PRO A N 1
ATOM 1524 C CA . PRO A 1 186 ? -13.057 -12.843 14.628 1.00 94.25 186 PRO A CA 1
ATOM 1525 C C . PRO A 1 186 ? -13.854 -12.787 13.321 1.00 94.25 186 PRO A C 1
ATOM 1527 O O . PRO A 1 186 ? -14.319 -13.810 12.825 1.00 94.25 186 PRO A O 1
ATOM 1530 N N . ASN A 1 187 ? -14.001 -11.601 12.724 1.00 94.88 187 ASN A N 1
ATOM 1531 C CA . ASN A 1 187 ? -14.737 -11.458 11.464 1.00 94.88 187 ASN A CA 1
ATOM 1532 C C . ASN A 1 187 ? -13.916 -11.888 10.235 1.00 94.88 187 ASN A C 1
ATOM 1534 O O . ASN A 1 187 ? -14.463 -11.946 9.131 1.00 94.88 187 ASN A O 1
ATOM 1538 N N . ASN A 1 188 ? -12.619 -12.162 10.412 1.00 93.38 188 ASN A N 1
ATOM 1539 C CA . ASN A 1 188 ? -11.672 -12.579 9.381 1.00 93.38 188 ASN A CA 1
ATOM 1540 C C . ASN A 1 188 ? -11.711 -11.690 8.121 1.00 93.38 188 ASN A C 1
ATOM 1542 O O . ASN A 1 188 ? -11.666 -12.164 6.981 1.00 93.38 188 ASN A O 1
ATOM 1546 N N . GLN A 1 189 ? -11.850 -10.375 8.315 1.00 94.31 189 GLN A N 1
ATOM 1547 C CA . GLN A 1 189 ? -11.865 -9.414 7.218 1.00 94.31 189 GLN A CA 1
ATOM 1548 C C . GLN A 1 189 ? -10.477 -8.811 7.041 1.00 94.31 189 GLN A C 1
ATOM 1550 O O . GLN A 1 189 ? -9.959 -8.125 7.923 1.00 94.31 189 GLN A O 1
ATOM 1555 N N . ASN A 1 190 ? -9.898 -8.994 5.853 1.00 94.25 190 ASN A N 1
ATOM 1556 C CA . ASN A 1 190 ? -8.668 -8.302 5.478 1.00 94.25 190 ASN A CA 1
ATOM 1557 C C . ASN A 1 190 ? -8.864 -6.790 5.639 1.00 94.25 190 ASN A C 1
ATOM 1559 O O . ASN A 1 190 ? -9.733 -6.197 4.993 1.00 94.25 190 ASN A O 1
ATOM 1563 N N . THR A 1 191 ? -8.067 -6.177 6.511 1.00 96.31 191 THR A N 1
ATOM 1564 C CA . THR A 1 191 ? -8.285 -4.801 6.958 1.00 96.31 191 THR A CA 1
ATOM 1565 C C . THR A 1 191 ? -7.012 -3.981 6.822 1.00 96.31 191 THR A C 1
ATOM 1567 O O . THR A 1 191 ? -5.929 -4.427 7.187 1.00 96.31 191 THR A O 1
ATOM 1570 N N . VAL A 1 192 ? -7.152 -2.766 6.296 1.00 97.69 192 VAL A N 1
ATOM 1571 C CA . VAL A 1 192 ? -6.110 -1.736 6.297 1.00 97.69 192 VAL A CA 1
ATOM 1572 C C . VAL A 1 192 ? -6.493 -0.687 7.320 1.00 97.69 192 VAL A C 1
ATOM 1574 O O . VAL A 1 192 ? -7.538 -0.050 7.181 1.00 97.69 192 VAL A O 1
ATOM 1577 N N . PHE A 1 193 ? -5.635 -0.479 8.314 1.00 97.81 193 PHE A N 1
ATOM 1578 C CA . PHE A 1 193 ? -5.767 0.639 9.234 1.00 97.81 193 PHE A CA 1
ATOM 1579 C C . PHE A 1 193 ? -5.141 1.898 8.616 1.00 97.81 193 PHE A C 1
ATOM 1581 O O . PHE A 1 193 ? -3.927 1.977 8.437 1.00 97.81 193 PHE A O 1
ATOM 1588 N N . LEU A 1 194 ? -5.977 2.870 8.242 1.00 97.75 194 LEU A N 1
ATOM 1589 C CA . LEU A 1 194 ? -5.551 4.172 7.736 1.00 97.75 194 LEU A CA 1
ATOM 1590 C C . LEU A 1 194 ? -5.527 5.177 8.889 1.00 97.75 194 LEU A C 1
ATOM 1592 O O . LEU A 1 194 ? -6.575 5.609 9.367 1.00 97.75 194 LEU A O 1
ATOM 1596 N N . PHE A 1 195 ? -4.322 5.580 9.277 1.00 97.12 195 PHE A N 1
ATOM 1597 C CA . PHE A 1 195 ? -4.075 6.524 10.360 1.00 97.12 195 PHE A CA 1
ATOM 1598 C C . PHE A 1 195 ? -3.298 7.740 9.844 1.00 97.12 195 PHE A C 1
ATOM 1600 O O . PHE A 1 195 ? -2.418 7.612 8.991 1.00 97.12 195 PHE A O 1
ATOM 1607 N N . THR A 1 196 ? -3.670 8.931 10.301 1.00 95.44 196 THR A N 1
ATOM 1608 C CA . THR A 1 196 ? -3.181 10.217 9.782 1.00 95.44 196 THR A CA 1
ATOM 1609 C C . THR A 1 196 ? -2.680 11.097 10.919 1.00 95.44 196 THR A C 1
ATOM 1611 O O . THR A 1 196 ? -3.116 10.954 12.055 1.00 95.44 196 THR A O 1
ATOM 1614 N N . ASP A 1 197 ? -1.795 12.038 10.609 1.00 93.06 197 ASP A N 1
ATOM 1615 C CA . ASP A 1 197 ? -1.263 13.024 11.555 1.00 93.06 197 ASP A CA 1
ATOM 1616 C C . ASP A 1 197 ? -2.363 13.820 12.272 1.00 93.06 197 ASP A C 1
ATOM 1618 O O . ASP A 1 197 ? -2.331 13.966 13.489 1.00 93.06 197 ASP A O 1
ATOM 1622 N N . ASN A 1 198 ? -3.398 14.234 11.540 1.00 92.44 198 ASN A N 1
ATOM 1623 C CA . ASN A 1 198 ? -4.556 14.941 12.098 1.00 92.44 198 ASN A CA 1
ATOM 1624 C C . ASN A 1 198 ? -5.368 14.118 13.116 1.00 92.44 198 ASN A C 1
ATOM 1626 O O . ASN A 1 198 ? -6.237 14.672 13.784 1.00 92.44 198 ASN A O 1
ATOM 1630 N N . GLN A 1 199 ? -5.147 12.804 13.191 1.00 95.44 199 GLN A N 1
ATOM 1631 C CA . GLN A 1 199 ? -5.835 11.901 14.114 1.00 95.44 199 GLN A CA 1
ATOM 1632 C C . GLN A 1 199 ? -5.048 11.648 15.408 1.00 95.44 199 GLN A C 1
ATOM 1634 O O . GLN A 1 199 ? -5.566 10.998 16.315 1.00 95.44 199 GLN A O 1
ATOM 1639 N N . ILE A 1 200 ? -3.820 12.161 15.509 1.00 95.12 200 ILE A N 1
ATOM 1640 C CA . ILE A 1 200 ? -2.980 12.038 16.699 1.00 95.12 200 ILE A CA 1
ATOM 1641 C C . ILE A 1 200 ? -3.404 13.127 17.687 1.00 95.12 200 ILE A C 1
ATOM 1643 O O . ILE A 1 200 ? -3.037 14.291 17.540 1.00 95.12 200 ILE A O 1
ATOM 1647 N N . VAL A 1 201 ? -4.220 12.753 18.673 1.00 94.81 201 VAL A N 1
ATOM 1648 C CA . VAL A 1 201 ? -4.687 13.681 19.719 1.00 94.81 201 VAL A CA 1
ATOM 1649 C C . VAL A 1 201 ? -3.693 13.751 20.878 1.00 94.81 201 VAL A C 1
ATOM 1651 O O . VAL A 1 201 ? -3.460 14.830 21.420 1.00 94.81 201 VAL A O 1
ATOM 1654 N N . VAL A 1 202 ? -3.108 12.609 21.241 1.00 94.50 202 VAL A N 1
ATOM 1655 C CA . VAL A 1 202 ? -2.082 12.465 22.282 1.00 94.50 202 VAL A CA 1
ATOM 1656 C C . VAL A 1 202 ? -0.974 11.530 21.777 1.00 94.50 202 VAL A C 1
ATOM 1658 O O . VAL A 1 202 ? -1.219 10.719 20.878 1.00 94.50 202 VAL A O 1
ATOM 1661 N N . GLU A 1 203 ? 0.249 11.670 22.296 1.00 92.75 203 GLU A N 1
ATOM 1662 C CA . GLU A 1 203 ? 1.426 10.938 21.792 1.00 92.75 203 GLU A CA 1
ATOM 1663 C C . GLU A 1 203 ? 1.333 9.429 22.046 1.00 92.75 203 GLU A C 1
ATOM 1665 O O . GLU A 1 203 ? 1.806 8.637 21.230 1.00 92.75 203 GLU A O 1
ATOM 1670 N N . GLU A 1 204 ? 0.633 9.028 23.105 1.00 95.31 204 GLU A N 1
ATOM 1671 C CA . GLU A 1 204 ? 0.411 7.642 23.516 1.00 95.31 204 GLU A CA 1
ATOM 1672 C C . GLU A 1 204 ? -0.270 6.807 22.414 1.00 95.31 204 GLU A C 1
ATOM 1674 O O . GLU A 1 204 ? -0.057 5.600 22.328 1.00 95.31 204 GLU A O 1
ATOM 1679 N N . PHE A 1 205 ? -1.012 7.428 21.481 1.00 96.75 205 PHE A N 1
ATOM 1680 C CA . PHE A 1 205 ? -1.578 6.709 20.325 1.00 96.75 205 PHE A CA 1
ATOM 1681 C C . PHE A 1 205 ? -0.481 6.068 19.466 1.00 96.75 205 PHE A C 1
ATOM 1683 O O . PHE A 1 205 ? -0.680 5.002 18.884 1.00 96.75 205 PHE A O 1
ATOM 1690 N N . LEU A 1 206 ? 0.682 6.718 19.358 1.00 96.38 206 LEU A N 1
ATOM 1691 C CA . LEU A 1 206 ? 1.805 6.203 18.581 1.00 96.38 206 LEU A CA 1
ATOM 1692 C C . LEU A 1 206 ? 2.496 5.031 19.279 1.00 96.38 206 LEU A C 1
ATOM 1694 O O . LEU A 1 206 ? 3.043 4.169 18.589 1.00 96.38 206 LEU A O 1
ATOM 1698 N N . GLU A 1 207 ? 2.441 4.963 20.610 1.00 96.19 207 GLU A N 1
ATOM 1699 C CA . GLU A 1 207 ? 2.943 3.815 21.369 1.00 96.19 207 GLU A CA 1
ATOM 1700 C C . GLU A 1 207 ? 2.119 2.562 21.053 1.00 96.19 207 GLU A C 1
ATOM 1702 O O . GLU A 1 207 ? 2.681 1.519 20.710 1.00 96.19 207 GLU A O 1
ATOM 1707 N N . ASP A 1 208 ? 0.792 2.684 21.037 1.00 96.81 208 ASP A N 1
ATOM 1708 C CA . ASP A 1 208 ? -0.115 1.602 20.649 1.00 96.81 208 ASP A CA 1
ATOM 1709 C C . ASP A 1 208 ? 0.058 1.185 19.188 1.00 96.81 208 ASP A C 1
ATOM 1711 O O . ASP A 1 208 ? 0.127 -0.007 18.883 1.00 96.81 208 ASP A O 1
ATOM 1715 N N . VAL A 1 209 ? 0.195 2.148 18.269 1.00 96.44 209 VAL A N 1
ATOM 1716 C CA . VAL A 1 209 ? 0.511 1.845 16.864 1.00 96.44 209 VAL A CA 1
ATOM 1717 C C . VAL A 1 209 ? 1.831 1.079 16.769 1.00 96.44 209 VAL A C 1
ATOM 1719 O O . VAL A 1 209 ? 1.913 0.088 16.045 1.00 96.44 209 VAL A O 1
ATOM 1722 N N . ASN A 1 210 ? 2.857 1.476 17.519 1.00 95.69 210 ASN A N 1
ATOM 1723 C CA . ASN A 1 210 ? 4.134 0.770 17.545 1.00 95.69 210 ASN A CA 1
ATOM 1724 C C . ASN A 1 210 ? 3.995 -0.662 18.099 1.00 95.69 210 ASN A C 1
ATOM 1726 O O . ASN A 1 210 ? 4.596 -1.589 17.552 1.00 95.69 210 ASN A O 1
ATOM 1730 N N . ASN A 1 211 ? 3.168 -0.872 19.124 1.00 96.25 211 ASN A N 1
ATOM 1731 C CA . ASN A 1 211 ? 2.857 -2.206 19.644 1.00 96.25 211 ASN A CA 1
ATOM 1732 C C . ASN A 1 211 ? 2.172 -3.082 18.575 1.00 96.25 211 ASN A C 1
ATOM 1734 O O . ASN A 1 211 ? 2.642 -4.186 18.291 1.00 96.25 211 ASN A O 1
ATOM 1738 N N . ILE A 1 212 ? 1.172 -2.551 17.858 1.00 95.44 212 ILE A N 1
ATOM 1739 C CA . ILE A 1 212 ? 0.533 -3.236 16.716 1.00 95.44 212 ILE A CA 1
ATOM 1740 C C . ILE A 1 212 ? 1.573 -3.650 15.663 1.00 95.44 212 ILE A C 1
ATOM 1742 O O . ILE A 1 212 ? 1.540 -4.767 15.146 1.00 95.44 212 ILE A O 1
ATOM 1746 N N . LEU A 1 213 ? 2.519 -2.771 15.329 1.00 94.44 213 LEU A N 1
ATOM 1747 C CA . LEU A 1 213 ? 3.528 -3.069 14.311 1.00 94.44 213 LEU A CA 1
ATOM 1748 C C . LEU A 1 213 ? 4.524 -4.145 14.775 1.00 94.44 213 LEU A C 1
ATOM 1750 O O . LEU A 1 213 ? 4.863 -5.036 13.991 1.00 94.44 213 LEU A O 1
ATOM 1754 N N . ASN A 1 214 ? 4.961 -4.101 16.035 1.00 93.56 214 ASN A N 1
ATOM 1755 C CA . ASN A 1 214 ? 5.989 -5.000 16.566 1.00 93.56 214 ASN A CA 1
ATOM 1756 C C . ASN A 1 214 ? 5.435 -6.371 16.973 1.00 93.56 214 ASN A C 1
ATOM 1758 O O . ASN A 1 214 ? 5.874 -7.398 16.442 1.00 93.56 214 ASN A O 1
ATOM 1762 N N . SER A 1 215 ? 4.467 -6.406 17.888 1.00 92.94 215 SER A N 1
ATOM 1763 C CA . SER A 1 215 ? 3.898 -7.645 18.438 1.00 92.94 215 SER A CA 1
ATOM 1764 C C . SER A 1 215 ? 2.596 -8.051 17.752 1.00 92.94 215 SER A C 1
ATOM 1766 O O . SER A 1 215 ? 2.282 -9.237 17.721 1.00 92.94 215 SER A O 1
ATOM 1768 N N . GLY A 1 216 ? 1.874 -7.105 17.144 1.00 91.56 216 GLY A N 1
ATOM 1769 C CA . GLY A 1 216 ? 0.528 -7.361 16.622 1.00 91.56 216 GLY A CA 1
ATOM 1770 C C . GLY A 1 216 ? -0.563 -7.275 17.687 1.00 91.56 216 GLY A C 1
ATOM 1771 O O . GLY A 1 216 ? -1.702 -7.609 17.383 1.00 91.56 216 GLY A O 1
ATOM 1772 N N . GLU A 1 217 ? -0.229 -6.840 18.903 1.00 89.69 217 GLU A N 1
ATOM 1773 C CA . GLU A 1 217 ? -1.162 -6.666 20.017 1.00 89.69 217 GLU A CA 1
ATOM 1774 C C . GLU A 1 217 ? -0.858 -5.370 20.769 1.00 89.69 217 GLU A C 1
ATOM 1776 O O . GLU A 1 217 ? 0.302 -4.980 20.899 1.00 89.69 217 GLU A O 1
ATOM 1781 N N . VAL A 1 218 ? -1.894 -4.710 21.283 1.00 94.19 218 VAL A N 1
ATOM 1782 C CA . VAL A 1 218 ? -1.738 -3.600 22.230 1.00 94.19 218 VAL A CA 1
ATOM 1783 C C . VAL A 1 218 ? -1.880 -4.160 23.649 1.00 94.19 218 VAL A C 1
ATOM 1785 O O . VAL A 1 218 ? -2.900 -4.798 23.933 1.00 94.19 218 VAL A O 1
ATOM 1788 N N . PRO A 1 219 ? -0.888 -3.964 24.540 1.00 90.31 219 PRO A N 1
ATOM 1789 C CA . PRO A 1 219 ? -0.973 -4.429 25.921 1.00 90.31 219 PRO A CA 1
ATOM 1790 C C . PRO A 1 219 ? -2.209 -3.868 26.620 1.00 90.31 219 PRO A C 1
ATOM 1792 O O . PRO A 1 219 ? -2.520 -2.692 26.456 1.00 90.31 219 PRO A O 1
ATOM 1795 N N . ASN A 1 220 ? -2.884 -4.694 27.424 1.00 88.19 220 ASN A N 1
ATOM 1796 C CA . ASN A 1 220 ? -4.049 -4.276 28.216 1.00 88.19 220 ASN A CA 1
ATOM 1797 C C . ASN A 1 220 ? -5.215 -3.705 27.372 1.00 88.19 220 ASN A C 1
ATOM 1799 O O . ASN A 1 220 ? -6.094 -3.019 27.876 1.00 88.19 220 ASN A O 1
ATOM 1803 N N . LEU A 1 221 ? -5.267 -3.991 26.062 1.00 92.69 221 LEU A N 1
ATOM 1804 C CA . LEU A 1 221 ? -6.390 -3.537 25.235 1.00 92.69 221 LEU A CA 1
ATOM 1805 C C . LEU A 1 221 ? -7.690 -4.270 25.601 1.00 92.69 221 LEU A C 1
ATOM 1807 O O . LEU A 1 221 ? -8.767 -3.683 25.574 1.00 92.69 221 LEU A O 1
ATOM 1811 N N . PHE A 1 222 ? -7.595 -5.553 25.956 1.00 89.88 222 PHE A N 1
ATOM 1812 C CA . PHE A 1 222 ? -8.720 -6.404 26.355 1.00 89.88 222 PHE A CA 1
ATOM 1813 C C . PHE A 1 222 ? -8.597 -6.799 27.834 1.00 89.88 222 PHE A C 1
ATOM 1815 O O . PHE A 1 222 ? -8.370 -7.959 28.164 1.00 89.88 222 PHE A O 1
ATOM 1822 N N . ASP A 1 223 ? -8.733 -5.819 28.730 1.00 79.38 223 ASP A N 1
ATOM 1823 C CA . ASP A 1 223 ? -8.507 -5.989 30.177 1.00 79.38 223 ASP A CA 1
ATOM 1824 C C . ASP A 1 223 ? -9.510 -6.897 30.892 1.00 79.38 223 ASP A C 1
ATOM 1826 O O . ASP A 1 223 ? -9.231 -7.439 31.964 1.00 79.38 223 ASP A O 1
ATOM 1830 N N . LYS A 1 224 ? -10.707 -7.065 30.328 1.00 81.62 224 LYS A N 1
ATOM 1831 C CA . LYS A 1 224 ? -11.695 -7.984 30.890 1.00 81.62 224 LYS A CA 1
ATOM 1832 C C . LYS A 1 224 ? -11.421 -9.379 30.355 1.00 81.62 224 LYS A C 1
ATOM 1834 O O . LYS A 1 224 ? -11.503 -9.597 29.148 1.00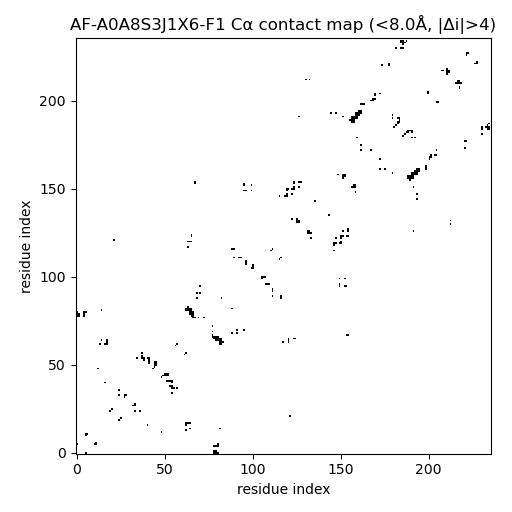 81.62 224 LYS A O 1
ATOM 1839 N N . GLN A 1 225 ? -11.186 -10.320 31.267 1.00 76.88 225 GLN A N 1
ATOM 1840 C CA . GLN A 1 225 ? -10.971 -11.738 30.963 1.00 76.88 225 GLN A CA 1
ATOM 1841 C C . GLN A 1 225 ? -11.996 -12.271 29.943 1.00 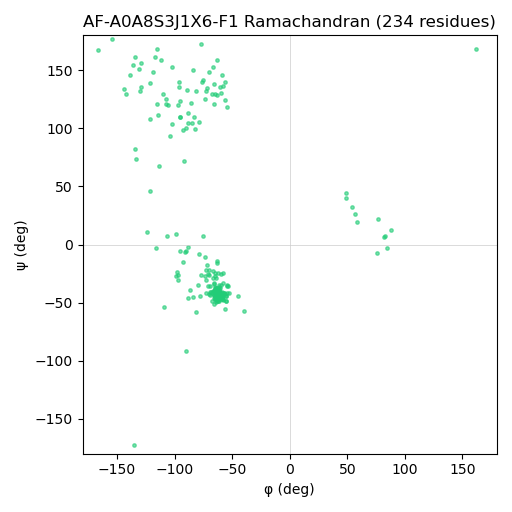76.88 225 GLN A C 1
ATOM 1843 O O . GLN A 1 225 ? -11.615 -12.890 28.953 1.00 76.88 225 GLN A O 1
ATOM 1848 N N . ASP A 1 226 ? -13.276 -11.932 30.121 1.00 82.62 226 ASP A N 1
ATOM 1849 C CA . ASP A 1 226 ? -14.363 -12.343 29.225 1.00 82.62 226 ASP A CA 1
ATOM 1850 C C . ASP A 1 226 ? -14.237 -11.758 27.801 1.00 82.62 226 ASP A C 1
ATOM 1852 O O . ASP A 1 226 ? -14.573 -12.427 26.822 1.00 82.62 226 ASP A O 1
ATOM 1856 N N . GLU A 1 227 ? -13.755 -10.515 27.654 1.00 85.94 227 GLU A N 1
ATOM 1857 C CA . GLU A 1 227 ? -13.542 -9.878 26.342 1.00 85.94 227 GLU A CA 1
ATOM 1858 C C . GLU A 1 227 ? -12.377 -10.549 25.605 1.00 85.94 227 GLU A C 1
ATOM 1860 O O . GLU A 1 227 ? -12.493 -10.869 24.420 1.00 85.94 227 GLU A O 1
ATOM 1865 N N . TYR A 1 228 ? -11.283 -10.825 26.317 1.00 85.94 228 TYR A N 1
ATOM 1866 C CA . TYR A 1 228 ? -10.126 -11.518 25.758 1.00 85.94 228 TYR A CA 1
ATOM 1867 C C . TYR A 1 228 ? -10.465 -12.960 25.347 1.00 85.94 228 TYR A C 1
ATOM 1869 O O . TYR A 1 228 ? -10.147 -13.388 24.235 1.00 85.94 228 TYR A O 1
ATOM 1877 N N . GLU A 1 229 ? -11.187 -13.697 26.195 1.00 87.00 229 GLU A N 1
ATOM 1878 C CA . GLU A 1 229 ? -11.660 -15.048 25.875 1.00 87.00 229 GLU A CA 1
ATOM 1879 C C . GLU A 1 229 ? -12.598 -15.055 24.665 1.00 87.00 229 GLU A C 1
ATOM 1881 O O . GLU A 1 229 ? -12.449 -15.904 23.781 1.00 87.00 229 GLU A O 1
ATOM 1886 N N . LYS A 1 230 ? -13.510 -14.079 24.561 1.00 88.50 230 LYS A N 1
ATOM 1887 C CA . LYS A 1 230 ? -14.387 -13.922 23.392 1.00 88.50 230 LYS A CA 1
ATOM 1888 C C . LYS A 1 230 ? -13.581 -13.734 22.103 1.00 88.50 230 LYS A C 1
ATOM 1890 O O . LYS A 1 230 ? -13.908 -14.363 21.097 1.00 88.50 230 LYS A O 1
ATOM 1895 N N . MET A 1 231 ? -12.531 -12.911 22.128 1.00 89.69 231 MET A N 1
ATOM 1896 C CA . MET A 1 231 ? -11.657 -12.699 20.969 1.00 89.69 231 MET A CA 1
ATOM 1897 C C . MET A 1 231 ? -10.927 -13.981 20.562 1.00 89.69 231 MET A C 1
ATOM 1899 O O . MET A 1 231 ? -10.895 -14.316 19.379 1.00 89.69 231 MET A O 1
ATOM 1903 N N . ILE A 1 232 ? -10.404 -14.743 21.528 1.00 87.88 232 ILE A N 1
ATOM 1904 C CA . ILE A 1 232 ? -9.750 -16.031 21.253 1.00 87.88 232 ILE A CA 1
ATOM 1905 C C . ILE A 1 232 ? -10.731 -17.023 20.631 1.00 87.88 232 ILE A C 1
ATOM 1907 O O . ILE A 1 232 ? -10.389 -17.683 19.653 1.00 87.88 232 ILE A O 1
ATOM 1911 N N . ILE A 1 233 ? -11.935 -17.148 21.194 1.00 90.31 233 ILE A N 1
ATOM 1912 C CA . ILE A 1 233 ? -12.961 -18.063 20.681 1.00 90.31 233 ILE A CA 1
ATOM 1913 C C . ILE A 1 233 ? -13.374 -17.659 19.264 1.00 90.31 233 ILE A C 1
ATOM 1915 O O . ILE A 1 233 ? -13.520 -18.532 18.418 1.00 90.31 233 ILE A O 1
ATOM 1919 N N . GLY A 1 234 ? -13.520 -16.361 18.992 1.00 88.94 234 GLY A N 1
ATOM 1920 C CA . GLY A 1 234 ? -13.882 -15.862 17.665 1.00 88.94 234 GLY A CA 1
ATOM 1921 C C . GLY A 1 234 ? -12.827 -16.121 16.586 1.00 88.94 234 GLY A C 1
ATOM 1922 O O . GLY A 1 234 ? -13.181 -16.240 15.419 1.00 88.94 234 GLY A O 1
ATOM 1923 N N . CYS A 1 235 ? -11.549 -16.226 16.961 1.00 88.19 235 CYS A N 1
ATOM 1924 C CA . CYS A 1 235 ? -10.442 -16.492 16.036 1.00 88.19 235 CYS A CA 1
ATOM 1925 C C . CYS A 1 235 ? -10.129 -17.989 15.828 1.00 88.19 235 CYS A C 1
ATOM 1927 O O . CYS A 1 235 ? -9.237 -18.302 15.037 1.00 88.19 235 CYS A O 1
ATOM 1929 N N . ARG A 1 236 ? -10.782 -18.899 16.565 1.00 79.44 236 ARG A N 1
ATOM 1930 C CA . ARG A 1 236 ? -10.612 -20.358 16.435 1.00 79.44 236 ARG A CA 1
ATOM 1931 C C . ARG A 1 236 ? -11.545 -20.941 15.384 1.00 79.44 236 ARG A C 1
ATOM 1933 O O . ARG A 1 236 ? -11.067 -21.833 14.649 1.00 79.44 236 ARG A O 1
#

Mean predicted aligned error: 4.43 Å